Protein AF-A0A5B7BSZ4-F1 (afdb_monomer_lite)

Radius of gyration: 30.4 Å; chains: 1; bounding box: 114×58×78 Å

Structure (mmCIF, N/CA/C/O backbone):
data_AF-A0A5B7BSZ4-F1
#
_entry.id   AF-A0A5B7BSZ4-F1
#
loop_
_atom_site.group_PDB
_atom_site.id
_atom_site.type_symbol
_atom_site.label_atom_id
_atom_site.label_alt_id
_atom_site.label_comp_id
_atom_site.label_asym_id
_atom_site.label_entity_id
_atom_site.label_seq_id
_atom_site.pdbx_PDB_ins_code
_atom_site.Cartn_x
_atom_site.Cartn_y
_atom_site.Cartn_z
_atom_site.occupancy
_atom_site.B_iso_or_equiv
_atom_site.auth_seq_id
_atom_site.auth_comp_id
_atom_site.auth_asym_id
_atom_site.auth_atom_id
_atom_site.pdbx_PDB_model_num
ATOM 1 N N . LYS A 1 1 ? -63.912 4.122 -42.425 1.00 41.31 1 LYS A N 1
ATOM 2 C CA . LYS A 1 1 ? -63.933 2.648 -42.585 1.00 41.31 1 LYS A CA 1
ATOM 3 C C . LYS A 1 1 ? -62.502 2.170 -42.390 1.00 41.31 1 LYS A C 1
ATOM 5 O O . LYS A 1 1 ? -61.673 2.662 -43.139 1.00 41.31 1 LYS A O 1
ATOM 10 N N . THR A 1 2 ? -62.274 1.251 -41.438 1.00 46.56 2 THR A N 1
ATOM 11 C CA . THR A 1 2 ? -61.098 0.343 -41.402 1.00 46.56 2 THR A CA 1
ATOM 12 C C . THR A 1 2 ? -59.785 1.022 -40.941 1.00 46.56 2 THR A C 1
ATOM 14 O O . THR A 1 2 ? -59.430 2.054 -41.479 1.00 46.56 2 THR A O 1
ATOM 17 N N . GLN A 1 3 ? -58.985 0.562 -39.974 1.00 46.09 3 GLN A N 1
ATOM 18 C CA . GLN A 1 3 ? -59.015 -0.571 -39.046 1.00 46.09 3 GLN A CA 1
ATOM 19 C C . GLN A 1 3 ? -57.902 -0.371 -38.001 1.00 46.09 3 GLN A C 1
ATOM 21 O O . GLN A 1 3 ? -56.886 0.258 -38.285 1.00 46.09 3 GLN A O 1
ATOM 26 N N . MET A 1 4 ? -58.129 -0.904 -36.797 1.00 46.81 4 MET A N 1
ATOM 27 C CA . MET A 1 4 ? -57.150 -1.019 -35.717 1.00 46.81 4 MET A CA 1
ATOM 28 C C . MET A 1 4 ? -55.872 -1.736 -36.168 1.00 46.81 4 MET A C 1
ATOM 30 O O . MET A 1 4 ? -55.948 -2.783 -36.805 1.00 46.81 4 MET A O 1
ATOM 34 N N . GLY A 1 5 ? -54.724 -1.220 -35.732 1.00 49.78 5 GLY A N 1
ATOM 35 C CA . GLY A 1 5 ? -53.452 -1.936 -35.690 1.00 49.78 5 GLY A CA 1
ATOM 36 C C . GLY A 1 5 ? -52.927 -1.948 -34.258 1.00 49.78 5 GLY A C 1
ATOM 37 O O . GLY A 1 5 ? -52.223 -1.031 -33.848 1.00 49.78 5 GLY A O 1
ATOM 38 N N . VAL A 1 6 ? -53.324 -2.965 -33.493 1.00 50.53 6 VAL A N 1
ATOM 39 C CA . VAL A 1 6 ? -52.694 -3.352 -32.226 1.00 50.53 6 VAL A CA 1
ATOM 40 C C . VAL A 1 6 ? -51.379 -4.035 -32.588 1.00 50.53 6 VAL A C 1
ATOM 42 O O . VAL A 1 6 ? -51.399 -5.024 -33.316 1.00 50.53 6 VAL A O 1
ATOM 45 N N . ILE A 1 7 ? -50.250 -3.511 -32.114 1.00 55.28 7 ILE A N 1
ATOM 46 C CA . ILE A 1 7 ? -48.954 -4.186 -32.231 1.00 55.28 7 ILE A CA 1
ATOM 47 C C . ILE A 1 7 ? -48.566 -4.660 -30.833 1.00 55.28 7 ILE A C 1
ATOM 49 O O . ILE A 1 7 ? -48.390 -3.869 -29.906 1.00 55.28 7 ILE A O 1
ATOM 53 N N . GLU A 1 8 ? -48.533 -5.983 -30.705 1.00 45.06 8 GLU A N 1
ATOM 54 C CA . GLU A 1 8 ? -48.202 -6.758 -29.518 1.00 45.06 8 GLU A CA 1
ATOM 55 C C . GLU A 1 8 ? -46.749 -6.549 -29.069 1.00 45.06 8 GLU A C 1
ATOM 57 O O . GLU A 1 8 ? -45.815 -6.568 -29.869 1.00 45.06 8 GLU A O 1
ATOM 62 N N . ASN A 1 9 ? -46.557 -6.444 -27.752 1.00 48.56 9 ASN A N 1
ATOM 63 C CA . ASN A 1 9 ? -45.258 -6.604 -27.102 1.00 48.56 9 ASN A CA 1
ATOM 64 C C . ASN A 1 9 ? -44.921 -8.099 -26.966 1.00 48.56 9 ASN A C 1
ATOM 66 O O . ASN A 1 9 ? -45.729 -8.838 -26.390 1.00 48.56 9 ASN A O 1
ATOM 70 N N . PRO A 1 10 ? -43.719 -8.562 -27.356 1.00 56.16 10 PRO A N 1
ATOM 71 C CA . PRO A 1 10 ? -43.292 -9.906 -27.023 1.00 56.16 10 PRO A CA 1
ATOM 72 C C . PRO A 1 10 ? -42.718 -9.991 -25.602 1.00 56.16 10 PRO A C 1
ATOM 74 O O . PRO A 1 10 ? -41.948 -9.160 -25.121 1.00 56.16 10 PRO A O 1
ATOM 77 N N . LYS A 1 11 ? -43.170 -11.055 -24.941 1.00 52.69 11 LYS A N 1
ATOM 78 C CA . LYS A 1 11 ? -42.924 -11.500 -23.571 1.00 52.69 11 LYS A CA 1
ATOM 79 C C . LYS A 1 11 ? -41.444 -11.628 -23.190 1.00 52.69 11 LYS A C 1
ATOM 81 O O . LYS A 1 11 ? -40.631 -12.190 -23.915 1.00 52.69 11 LYS A O 1
ATOM 86 N N . ARG A 1 12 ? -41.192 -11.239 -21.934 1.00 48.59 12 ARG A N 1
ATOM 87 C CA . ARG A 1 12 ? -40.121 -11.702 -21.035 1.00 48.59 12 ARG A CA 1
ATOM 88 C C . ARG A 1 12 ? -39.803 -13.192 -21.228 1.00 48.59 12 ARG A C 1
ATOM 90 O O . ARG A 1 12 ? -40.657 -14.036 -20.967 1.00 48.59 12 ARG A O 1
ATOM 97 N N . GLY A 1 13 ? -38.553 -13.493 -21.573 1.00 41.94 13 GLY A N 1
ATOM 98 C CA . GLY A 1 13 ? -37.933 -14.798 -21.362 1.00 41.94 13 GLY A CA 1
ATOM 99 C C . GLY A 1 13 ? -37.025 -14.738 -20.136 1.00 41.94 13 GLY A C 1
ATOM 100 O O . GLY A 1 13 ? -35.933 -14.184 -20.197 1.00 41.94 13 GLY A O 1
ATOM 101 N N . THR A 1 14 ? -37.485 -15.271 -19.007 1.00 50.44 14 THR A N 1
ATOM 102 C CA . THR A 1 14 ? -36.659 -15.511 -17.818 1.00 50.44 14 THR A CA 1
ATOM 103 C C . THR A 1 14 ? -35.911 -16.826 -18.010 1.00 50.44 14 THR A C 1
ATOM 105 O O . THR A 1 14 ? -36.505 -17.894 -17.881 1.00 50.44 14 THR A O 1
ATOM 108 N N . SER A 1 15 ? -34.621 -16.758 -18.340 1.00 46.72 15 SER A N 1
ATOM 109 C CA . SER A 1 15 ? -33.759 -17.942 -18.393 1.00 46.72 15 SER A CA 1
ATOM 110 C C . SER A 1 15 ? -33.178 -18.204 -17.003 1.00 46.72 15 SER A C 1
ATOM 112 O O . SER A 1 15 ? -32.198 -17.589 -16.588 1.00 46.72 15 SER A O 1
ATOM 114 N N . THR A 1 16 ? -33.830 -19.084 -16.244 1.00 48.16 16 THR A N 1
ATOM 115 C CA . THR A 1 16 ? -33.297 -19.656 -15.004 1.00 48.16 16 THR A CA 1
ATOM 116 C C . THR A 1 16 ? -32.324 -20.776 -15.361 1.00 48.16 16 THR A C 1
ATOM 118 O O . THR A 1 16 ? -32.726 -21.918 -15.578 1.00 48.16 16 THR A O 1
ATOM 121 N N . MET A 1 17 ? -31.037 -20.449 -15.433 1.00 45.19 17 MET A N 1
ATOM 122 C CA . MET A 1 17 ? -29.956 -21.428 -15.549 1.00 45.19 17 MET A CA 1
ATOM 123 C C . MET A 1 17 ? -29.587 -21.950 -14.158 1.00 45.19 17 MET A C 1
ATOM 125 O O . MET A 1 17 ? -28.795 -21.356 -13.430 1.00 45.19 17 MET A O 1
ATOM 129 N N . THR A 1 18 ? -30.180 -23.078 -13.776 1.00 53.53 18 THR A N 1
ATOM 130 C CA . THR A 1 18 ? -29.758 -23.877 -12.623 1.00 53.53 18 THR A CA 1
ATOM 131 C C . THR A 1 18 ? -28.583 -24.768 -13.018 1.00 53.53 18 THR A C 1
ATOM 133 O O . THR A 1 18 ? -28.784 -25.809 -13.643 1.00 53.53 18 THR A O 1
ATOM 136 N N . HIS A 1 19 ? -27.363 -24.420 -12.606 1.00 56.94 19 HIS A N 1
ATOM 137 C CA . HIS A 1 19 ? -26.230 -25.349 -12.640 1.00 56.94 19 HIS A CA 1
ATOM 138 C C . HIS A 1 19 ? -25.675 -25.590 -11.235 1.00 56.94 19 HIS A C 1
ATOM 140 O O . HIS A 1 19 ? -24.814 -24.881 -10.732 1.00 56.94 19 HIS A O 1
ATOM 146 N N . LYS A 1 20 ? -26.246 -26.631 -10.617 1.00 47.84 20 LYS A N 1
ATOM 147 C CA . LYS A 1 20 ? -25.580 -27.704 -9.861 1.00 47.84 20 LYS A CA 1
ATOM 148 C C . LYS A 1 20 ? -24.221 -27.330 -9.237 1.00 47.84 20 LYS A C 1
ATOM 150 O O . LYS A 1 20 ? -23.166 -27.566 -9.821 1.00 47.84 20 LYS A O 1
ATOM 155 N N . GLY A 1 21 ? -24.266 -26.843 -7.998 1.00 44.97 21 GLY A N 1
ATOM 156 C CA . GLY A 1 21 ? -23.106 -26.819 -7.111 1.00 44.97 21 GLY A CA 1
ATOM 157 C C . GLY A 1 21 ? -22.668 -28.245 -6.774 1.00 44.97 21 GLY A C 1
ATOM 158 O O . GLY A 1 21 ? -23.475 -29.066 -6.336 1.00 44.97 21 GLY A O 1
ATOM 159 N N . LYS A 1 22 ? -21.390 -28.558 -6.996 1.00 57.19 22 LYS A N 1
ATOM 160 C CA . LYS A 1 22 ? -20.764 -29.766 -6.457 1.00 57.19 22 LYS A CA 1
ATOM 161 C C . LYS A 1 22 ? -20.179 -29.406 -5.096 1.00 57.19 22 LYS A C 1
ATOM 163 O O . LYS A 1 22 ? -19.150 -28.746 -5.016 1.00 57.19 22 LYS A O 1
ATOM 168 N N . ALA A 1 23 ? -20.874 -29.799 -4.034 1.00 48.19 23 ALA A N 1
ATOM 169 C CA . ALA A 1 23 ? -20.349 -29.742 -2.680 1.00 48.19 23 ALA A CA 1
ATOM 170 C C . ALA A 1 23 ? -19.212 -30.768 -2.553 1.00 48.19 23 ALA A C 1
ATOM 172 O O . ALA A 1 23 ? -19.438 -31.972 -2.670 1.00 48.19 23 ALA A O 1
ATOM 173 N N . SER A 1 24 ? -17.988 -30.283 -2.353 1.00 45.25 24 SER A N 1
ATOM 174 C CA . SER A 1 24 ? -16.840 -31.112 -1.994 1.00 45.25 24 SER A CA 1
ATOM 175 C C . SER A 1 24 ? -16.890 -31.364 -0.490 1.00 45.25 24 SER A C 1
ATOM 177 O O . SER A 1 24 ? -16.526 -30.500 0.305 1.00 45.25 24 SER A O 1
ATOM 179 N N . LEU A 1 25 ? -17.395 -32.532 -0.094 1.00 46.78 25 LEU A N 1
ATOM 180 C CA . LEU A 1 25 ? -17.368 -32.993 1.289 1.00 46.78 25 LEU A CA 1
ATOM 181 C C . LEU A 1 25 ? -15.991 -33.598 1.570 1.00 46.78 25 LEU A C 1
ATOM 183 O O . LEU A 1 25 ? -15.743 -34.766 1.279 1.00 46.78 25 LEU A O 1
ATOM 187 N N . PHE A 1 26 ? -15.089 -32.804 2.139 1.00 41.81 26 PHE A N 1
ATOM 188 C CA . PHE A 1 26 ? -13.900 -33.347 2.788 1.00 41.81 26 PHE A CA 1
ATOM 189 C C . PHE A 1 26 ? -14.294 -33.856 4.179 1.00 41.81 26 PHE A C 1
ATOM 191 O O . PHE A 1 26 ? -14.273 -33.124 5.166 1.00 41.81 26 PHE A O 1
ATOM 198 N N . SER A 1 27 ? -14.696 -35.126 4.245 1.00 39.50 27 SER A N 1
ATOM 199 C CA . SER A 1 27 ? -14.771 -35.879 5.496 1.00 39.50 27 SER A CA 1
ATOM 200 C C . SER A 1 27 ? -13.364 -36.316 5.893 1.00 39.50 27 SER A C 1
ATOM 202 O O . SER A 1 27 ? -12.816 -37.252 5.318 1.00 39.50 27 SER A O 1
ATOM 204 N N . PHE A 1 28 ? -12.787 -35.655 6.894 1.00 39.84 28 PHE A N 1
ATOM 205 C CA . PHE A 1 28 ? -11.617 -36.175 7.593 1.00 39.84 28 PHE A CA 1
ATOM 206 C C . PHE A 1 28 ? -12.074 -37.154 8.678 1.00 39.84 28 PHE A C 1
ATOM 208 O O . PHE A 1 28 ? -12.865 -36.816 9.561 1.00 39.84 28 PHE A O 1
ATOM 215 N N . SER A 1 29 ? -11.595 -38.390 8.574 1.00 38.84 29 SER A N 1
ATOM 216 C CA . SER A 1 29 ? -11.834 -39.471 9.524 1.00 38.84 29 SER A CA 1
ATOM 217 C C . SER A 1 29 ? -11.323 -39.108 10.922 1.00 38.84 29 SER A C 1
ATOM 219 O O . SER A 1 29 ? -10.156 -38.764 11.098 1.00 38.84 29 SER A O 1
ATOM 221 N N . LYS A 1 30 ? -12.191 -39.239 11.932 1.00 37.44 30 LYS A N 1
ATOM 222 C CA . LYS A 1 30 ? -11.807 -39.259 13.349 1.00 37.44 30 LYS A CA 1
ATOM 223 C C . LYS A 1 30 ? -11.071 -40.566 13.647 1.00 37.44 30 LYS A C 1
ATOM 225 O O . LYS A 1 30 ? -11.694 -41.623 13.665 1.00 37.44 30 LYS A O 1
ATOM 230 N N . THR A 1 31 ? -9.780 -40.497 13.945 1.00 42.00 31 THR A N 1
ATOM 231 C CA . THR A 1 31 ? -9.084 -41.567 14.668 1.00 42.00 31 THR A CA 1
ATOM 232 C C . THR A 1 31 ? -9.297 -41.360 16.163 1.00 42.00 31 THR A C 1
ATOM 234 O O . THR A 1 31 ? -8.806 -40.398 16.750 1.00 42.00 31 THR A O 1
ATOM 237 N N . THR A 1 32 ? -10.061 -42.257 16.777 1.00 48.31 32 THR A N 1
ATOM 238 C CA . THR A 1 32 ? -10.160 -42.403 18.228 1.00 48.31 32 THR A CA 1
ATOM 239 C C . THR A 1 32 ? -8.864 -43.018 18.749 1.00 48.31 32 THR A C 1
ATOM 241 O O . THR A 1 32 ? -8.600 -44.193 18.505 1.00 48.31 32 THR A O 1
ATOM 244 N N . SER A 1 33 ? -8.067 -42.241 19.474 1.00 37.47 33 SER A N 1
ATOM 245 C CA . SER A 1 33 ? -7.062 -42.775 20.389 1.00 37.47 33 SER A CA 1
ATOM 246 C C . SER A 1 33 ? -7.254 -42.089 21.733 1.00 37.47 33 SER A C 1
ATOM 248 O O . SER A 1 33 ? -7.053 -40.883 21.876 1.00 37.47 33 SER A O 1
ATOM 250 N N . SER A 1 34 ? -7.754 -42.865 22.687 1.00 43.56 34 SER A N 1
ATOM 251 C CA . SER A 1 34 ? -7.954 -42.461 24.069 1.00 43.56 34 SER A CA 1
ATOM 252 C C . SER A 1 34 ? -6.637 -42.618 24.816 1.00 43.56 34 SER A C 1
ATOM 254 O O . SER A 1 34 ? -6.248 -43.735 25.143 1.00 43.56 34 SER A O 1
ATOM 256 N N . HIS A 1 35 ? -5.990 -41.505 25.146 1.00 39.59 35 HIS A N 1
ATOM 257 C CA . HIS A 1 35 ? -4.998 -41.465 26.214 1.00 39.59 35 HIS A CA 1
ATOM 258 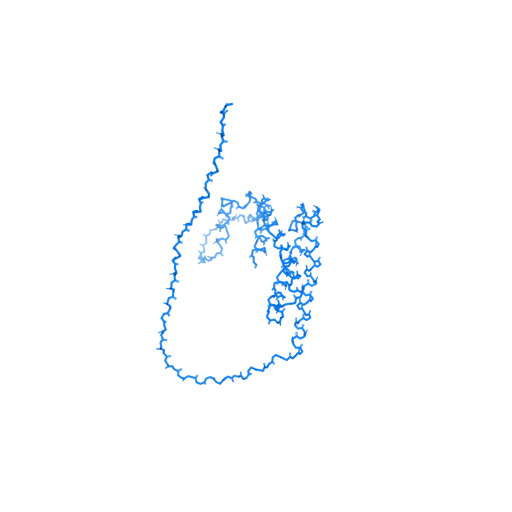C C . HIS A 1 35 ? -5.340 -40.299 27.139 1.00 39.59 35 HIS A C 1
ATOM 260 O O . HIS A 1 35 ? -5.224 -39.131 26.775 1.00 39.59 35 HIS A O 1
ATOM 266 N N . SER A 1 36 ? -5.833 -40.646 28.329 1.00 46.97 36 SER A N 1
ATOM 267 C CA . SER A 1 36 ? -6.036 -39.718 29.435 1.00 46.97 36 SER A CA 1
ATOM 268 C C . SER A 1 36 ? -4.688 -39.182 29.897 1.00 46.97 36 SER A C 1
ATOM 270 O O . SER A 1 36 ? -3.938 -39.882 30.573 1.00 46.97 36 SER A O 1
ATOM 272 N N . SER A 1 37 ? -4.429 -37.919 29.580 1.00 39.66 37 SER A N 1
ATOM 273 C CA . SER A 1 37 ? -3.423 -37.102 30.249 1.00 39.66 37 SER A CA 1
ATOM 274 C C . SER A 1 37 ? -4.161 -35.911 30.839 1.00 39.66 37 SER A C 1
ATOM 276 O O . SER A 1 37 ? -4.579 -35.005 30.121 1.00 39.66 37 SER A O 1
ATOM 278 N N . SER A 1 38 ? -4.384 -35.940 32.149 1.00 49.62 38 SER A N 1
ATOM 279 C CA . SER A 1 38 ? -4.890 -34.809 32.919 1.00 49.62 38 SER A CA 1
ATOM 280 C C . SER A 1 38 ? -3.879 -33.663 32.849 1.00 49.62 38 SER A C 1
ATOM 282 O O . SER A 1 38 ? -2.929 -33.618 33.629 1.00 49.62 38 SER A O 1
ATOM 284 N N . ILE A 1 39 ? -4.058 -32.757 31.888 1.00 49.41 39 ILE A N 1
ATOM 285 C CA . ILE A 1 39 ? -3.330 -31.491 31.830 1.00 49.41 39 ILE A CA 1
ATOM 286 C C . ILE A 1 39 ? -4.142 -30.487 32.639 1.00 49.41 39 ILE A C 1
ATOM 288 O O . ILE A 1 39 ? -5.238 -30.087 32.246 1.00 49.41 39 ILE A O 1
ATOM 292 N N . SER A 1 40 ? -3.607 -30.114 33.797 1.00 41.72 40 SER A N 1
ATOM 293 C CA . SER A 1 40 ? -4.104 -29.006 34.603 1.00 41.72 40 SER A CA 1
ATOM 294 C C . SER A 1 40 ? -4.170 -27.746 33.744 1.00 41.72 40 SER A C 1
ATOM 296 O O . SER A 1 40 ? -3.150 -27.273 33.250 1.00 41.72 40 SER A O 1
ATOM 298 N N . ILE A 1 41 ? -5.377 -27.215 33.562 1.00 49.28 41 ILE A N 1
ATOM 299 C CA . ILE A 1 41 ? -5.626 -25.911 32.947 1.00 49.28 41 ILE A CA 1
ATOM 300 C C . ILE A 1 41 ? -4.976 -24.860 33.861 1.00 49.28 41 ILE A C 1
ATOM 302 O O . ILE A 1 41 ? -5.423 -24.720 35.003 1.00 49.28 41 ILE A O 1
ATOM 306 N N . PRO A 1 42 ? -3.952 -24.101 33.428 1.00 47.66 42 PRO A N 1
ATOM 307 C CA . PRO A 1 42 ? -3.627 -22.873 34.125 1.00 47.66 42 PRO A CA 1
ATOM 308 C C . PRO A 1 42 ? -4.805 -21.930 33.890 1.00 47.66 42 PRO A C 1
ATOM 310 O O . PRO A 1 42 ? -5.165 -21.649 32.746 1.00 47.66 42 PRO A O 1
ATOM 313 N N . HIS A 1 43 ? -5.443 -21.499 34.976 1.00 48.84 43 HIS A N 1
ATOM 314 C CA . HIS A 1 43 ? -6.479 -20.477 34.958 1.00 48.84 43 HIS A CA 1
ATOM 315 C C . HIS A 1 43 ? -6.065 -19.325 34.033 1.00 48.84 43 HIS A C 1
ATOM 317 O O . HIS A 1 43 ? -5.071 -18.642 34.282 1.00 48.84 43 HIS A O 1
ATOM 323 N N . LEU A 1 44 ? -6.837 -19.126 32.963 1.00 54.72 44 LEU A N 1
ATOM 324 C CA . LEU A 1 44 ? -6.784 -17.938 32.124 1.00 54.72 44 LEU A CA 1
ATOM 325 C C . LEU A 1 44 ? -7.158 -16.749 33.011 1.00 54.72 44 LEU A C 1
ATOM 327 O O . LEU A 1 44 ? -8.335 -16.495 33.266 1.00 54.72 44 LEU A O 1
ATOM 331 N N . LEU A 1 45 ? -6.150 -16.063 33.544 1.00 58.28 45 LEU A N 1
ATOM 332 C CA . LEU A 1 45 ? -6.343 -14.755 34.151 1.00 58.28 45 LEU A CA 1
ATOM 333 C C . LEU A 1 45 ? -6.934 -13.833 33.070 1.00 58.28 45 LEU A C 1
ATOM 335 O O . LEU A 1 45 ? -6.402 -13.806 31.955 1.00 58.28 45 LEU A O 1
ATOM 339 N N . PRO A 1 46 ? -8.028 -13.105 33.351 1.00 62.88 46 PRO A N 1
ATOM 340 C CA . PRO A 1 46 ? -8.540 -12.119 32.411 1.00 62.88 46 PRO A CA 1
ATOM 341 C C . PRO A 1 46 ? -7.441 -11.084 32.116 1.00 62.88 46 PRO A C 1
ATOM 343 O O . PRO A 1 46 ? -6.681 -10.737 33.028 1.00 62.88 46 PRO A O 1
ATOM 346 N N . PRO A 1 47 ? -7.325 -10.599 30.865 1.00 60.88 47 PRO A N 1
ATOM 347 C CA . PRO A 1 47 ? -6.357 -9.566 30.526 1.00 60.88 47 PRO A CA 1
ATOM 348 C C . PRO A 1 47 ? -6.560 -8.372 31.459 1.00 60.88 47 PRO A C 1
ATOM 350 O O . PRO A 1 47 ? -7.678 -7.890 31.651 1.00 60.88 47 PRO A O 1
ATOM 353 N N . SER A 1 48 ? -5.479 -7.930 32.092 1.00 63.50 48 SER A N 1
ATOM 354 C CA . SER A 1 48 ? -5.521 -6.818 33.030 1.00 63.50 48 SER A CA 1
ATOM 355 C C . SER A 1 48 ? -5.984 -5.543 32.299 1.00 63.50 48 SER A C 1
ATOM 357 O O . SER A 1 48 ? -5.479 -5.251 31.210 1.00 63.50 48 SER A O 1
ATOM 359 N N . PRO A 1 49 ? -6.909 -4.750 32.880 1.00 67.19 49 PRO A N 1
ATOM 360 C CA . PRO A 1 49 ? -7.492 -3.574 32.221 1.00 67.19 49 PRO A CA 1
ATOM 361 C C . PRO A 1 49 ? -6.451 -2.581 31.684 1.00 67.19 49 PRO A C 1
ATOM 363 O O . PRO A 1 49 ? -6.641 -1.985 30.629 1.00 67.19 49 PRO A O 1
ATOM 366 N N . LEU A 1 50 ? -5.307 -2.464 32.368 1.00 69.19 50 LEU A N 1
ATOM 367 C CA . LEU A 1 50 ? -4.204 -1.585 31.971 1.00 69.19 50 LEU A CA 1
ATOM 368 C C . LEU A 1 50 ? -3.575 -1.973 30.624 1.00 69.19 50 LEU A C 1
ATOM 370 O O . LEU A 1 50 ? -3.229 -1.096 29.836 1.00 69.19 50 LEU A O 1
ATOM 374 N N . HIS A 1 51 ? -3.451 -3.272 30.330 1.00 70.62 51 HIS A N 1
ATOM 375 C CA . HIS A 1 51 ? -2.894 -3.735 29.056 1.00 70.62 51 HIS A CA 1
ATOM 376 C C . HIS A 1 51 ? -3.873 -3.523 27.900 1.00 70.62 51 HIS A C 1
ATOM 378 O O . HIS A 1 51 ? -3.432 -3.272 26.779 1.00 70.62 51 HIS A O 1
ATOM 384 N N . HIS A 1 52 ? -5.182 -3.585 28.168 1.00 77.88 52 HIS A N 1
ATOM 385 C CA . HIS A 1 52 ? -6.204 -3.279 27.171 1.00 77.88 52 HIS A CA 1
ATOM 386 C C . HIS A 1 52 ? -6.135 -1.806 26.764 1.00 77.88 52 HIS A C 1
ATOM 388 O O . HIS A 1 52 ? -5.991 -1.514 25.584 1.00 77.88 52 HIS A O 1
ATOM 394 N N . THR A 1 53 ? -6.148 -0.887 27.734 1.00 83.19 53 THR A N 1
ATOM 395 C CA . THR A 1 53 ? -6.104 0.558 27.461 1.00 83.19 53 THR A CA 1
ATOM 396 C C . THR A 1 53 ? -4.803 0.982 26.777 1.00 83.19 53 THR A C 1
ATOM 398 O O . THR A 1 53 ? -4.836 1.781 25.845 1.00 83.19 53 THR A O 1
ATOM 401 N N . PHE A 1 54 ? -3.655 0.430 27.189 1.00 88.12 54 PHE A N 1
ATOM 402 C CA . PHE A 1 54 ? -2.382 0.718 26.520 1.00 88.12 54 PHE A CA 1
ATOM 403 C C . PHE A 1 54 ? -2.362 0.204 25.074 1.00 88.12 54 PHE A C 1
ATOM 405 O O . PHE A 1 54 ? -1.972 0.936 24.167 1.00 88.12 54 PHE A O 1
ATOM 412 N N . SER A 1 55 ? -2.813 -1.035 24.848 1.00 91.31 55 SER A N 1
ATOM 413 C CA . SER A 1 55 ? -2.873 -1.614 23.498 1.00 91.31 55 SER A CA 1
ATOM 414 C C . SER A 1 55 ? -3.843 -0.848 22.603 1.00 91.31 55 SER A C 1
ATOM 416 O O . SER A 1 55 ? -3.536 -0.606 21.443 1.00 91.31 55 SER A O 1
ATOM 418 N N . GLU A 1 56 ? -4.988 -0.434 23.142 1.00 91.12 56 GLU A N 1
ATOM 419 C CA . GLU A 1 56 ? -5.981 0.371 22.432 1.00 91.12 56 GLU A CA 1
ATOM 420 C C . GLU A 1 56 ? -5.405 1.720 21.992 1.00 91.12 56 GLU A C 1
ATOM 422 O O . GLU A 1 56 ? -5.493 2.050 20.812 1.00 91.12 56 GLU A O 1
ATOM 427 N N . SER A 1 57 ? -4.731 2.436 22.899 1.00 93.50 57 SER A N 1
ATOM 428 C CA . SER A 1 57 ? -4.045 3.697 22.587 1.00 93.50 57 SER A CA 1
ATOM 429 C C . SER A 1 57 ? -2.984 3.519 21.495 1.00 93.50 57 SER A C 1
ATOM 431 O O . SER A 1 57 ? -2.965 4.257 20.514 1.00 93.50 57 SER A O 1
ATOM 433 N N . MET A 1 58 ? -2.159 2.472 21.592 1.00 95.56 58 MET A N 1
ATOM 434 C CA . MET A 1 58 ? -1.150 2.171 20.571 1.00 95.56 58 MET A CA 1
ATOM 435 C C . MET A 1 58 ? -1.777 1.849 19.203 1.00 95.56 58 MET A C 1
ATOM 437 O O . MET A 1 58 ? -1.232 2.211 18.161 1.00 95.56 58 MET A O 1
ATOM 441 N N . MET A 1 59 ? -2.910 1.139 19.170 1.00 96.38 59 MET A N 1
ATOM 442 C CA . MET A 1 59 ? -3.596 0.833 17.910 1.00 96.38 59 MET A CA 1
ATOM 443 C C . MET A 1 59 ? -4.288 2.062 17.317 1.00 96.38 59 MET A C 1
ATOM 445 O O . MET A 1 59 ? -4.344 2.183 16.096 1.00 96.38 59 MET A O 1
ATOM 449 N N . GLU A 1 60 ? -4.779 2.975 18.149 1.00 94.88 60 GLU A N 1
ATOM 450 C CA . GLU A 1 60 ? -5.315 4.263 17.711 1.00 94.88 60 GLU A CA 1
ATOM 451 C C . GLU A 1 60 ? -4.224 5.154 17.111 1.00 94.88 60 GLU A C 1
ATOM 453 O O . GLU A 1 60 ? -4.383 5.625 15.986 1.00 94.88 60 GLU A O 1
ATOM 458 N N . GLU A 1 61 ? -3.070 5.261 17.772 1.00 96.44 61 GLU A N 1
ATOM 459 C CA . GLU A 1 61 ? -1.902 5.973 17.242 1.00 96.44 61 GLU A CA 1
ATOM 460 C C . GLU A 1 61 ? -1.475 5.414 15.871 1.00 96.44 61 GLU A C 1
ATOM 462 O O . GLU A 1 61 ? -1.148 6.163 14.948 1.00 96.44 61 GLU A O 1
ATOM 467 N N . ASN A 1 62 ? -1.518 4.089 15.689 1.00 97.75 62 ASN A N 1
ATOM 468 C CA . ASN A 1 62 ? -1.228 3.468 14.394 1.00 97.75 62 ASN A CA 1
ATOM 469 C C . ASN A 1 62 ? -2.203 3.911 13.293 1.00 97.75 62 ASN A C 1
ATOM 471 O O . ASN A 1 62 ? -1.780 4.060 12.146 1.00 97.75 62 ASN A O 1
ATOM 475 N N . ILE A 1 63 ? -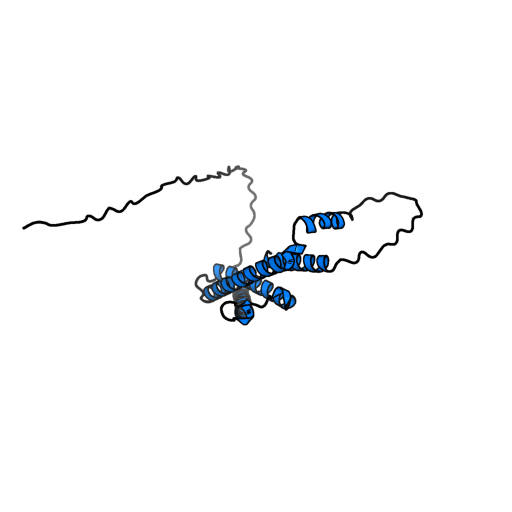3.483 4.124 13.615 1.00 97.88 63 ILE A N 1
ATOM 476 C CA . ILE A 1 63 ? -4.485 4.602 12.652 1.00 97.88 63 ILE A CA 1
ATOM 477 C C . ILE A 1 63 ? -4.206 6.059 12.285 1.00 97.88 63 ILE A C 1
ATOM 479 O O . ILE A 1 63 ? -4.181 6.376 11.101 1.00 97.88 63 ILE A O 1
ATOM 483 N N . GLU A 1 64 ? -3.916 6.922 13.257 1.00 97.44 64 GLU A N 1
ATOM 484 C CA . GLU A 1 64 ? -3.585 8.337 13.021 1.00 97.44 64 GLU A CA 1
ATOM 485 C C . GLU A 1 64 ? -2.300 8.495 12.186 1.00 97.44 64 GLU A C 1
ATOM 487 O O . GLU A 1 64 ? -2.236 9.234 11.196 1.00 97.44 64 GLU A O 1
ATOM 492 N N . ASN A 1 65 ? -1.266 7.726 12.529 1.00 97.69 65 ASN A N 1
ATOM 493 C CA . ASN A 1 65 ? -0.008 7.689 11.788 1.00 97.69 65 ASN A CA 1
ATOM 494 C C . ASN A 1 65 ? -0.163 7.121 10.371 1.00 97.69 65 ASN A C 1
ATOM 496 O O . ASN A 1 65 ? 0.643 7.443 9.490 1.00 97.69 65 ASN A O 1
ATOM 500 N N . ALA A 1 66 ? -1.142 6.241 10.154 1.00 97.75 66 ALA A N 1
ATOM 501 C CA . ALA A 1 66 ? -1.477 5.731 8.833 1.00 97.75 66 ALA A CA 1
ATOM 502 C C . ALA A 1 66 ? -2.302 6.745 8.036 1.00 97.75 66 ALA A C 1
ATOM 504 O O . ALA A 1 66 ? -1.995 6.956 6.867 1.00 97.75 66 ALA A O 1
ATOM 505 N N . ASP A 1 67 ? -3.272 7.413 8.660 1.00 97.19 67 ASP A N 1
ATOM 506 C CA . ASP A 1 67 ? -4.117 8.438 8.043 1.00 97.19 67 ASP A CA 1
ATOM 507 C C . ASP A 1 67 ? -3.270 9.539 7.402 1.00 97.19 67 ASP A C 1
ATOM 509 O O . ASP A 1 67 ? -3.324 9.762 6.192 1.00 97.19 67 ASP A O 1
ATOM 513 N N . THR A 1 68 ? -2.365 10.131 8.184 1.00 95.94 68 THR A N 1
ATOM 514 C CA . THR A 1 68 ? -1.451 11.187 7.717 1.00 95.94 68 THR A CA 1
ATOM 515 C C . THR A 1 68 ? -0.575 10.757 6.536 1.00 95.94 68 THR A C 1
ATOM 517 O O . THR A 1 68 ? -0.349 11.532 5.605 1.00 95.94 68 THR A O 1
ATOM 520 N N . MET A 1 69 ? -0.075 9.519 6.543 1.00 95.31 69 MET A N 1
ATOM 521 C CA . MET A 1 69 ? 0.786 9.009 5.475 1.00 95.31 69 MET A CA 1
ATOM 522 C C . MET A 1 69 ? -0.013 8.627 4.223 1.00 95.31 69 MET A C 1
ATOM 524 O O . MET A 1 69 ? 0.413 8.926 3.109 1.00 95.31 69 MET A O 1
ATOM 528 N N . ILE A 1 70 ? -1.155 7.961 4.389 1.00 95.56 70 ILE A N 1
ATOM 529 C CA . ILE A 1 70 ? -1.958 7.413 3.291 1.00 95.56 70 ILE A CA 1
ATOM 530 C C . ILE A 1 70 ? -2.689 8.528 2.547 1.00 95.56 70 ILE A C 1
ATOM 532 O O . ILE A 1 70 ? -2.642 8.561 1.319 1.00 95.56 70 ILE A O 1
ATOM 536 N N . THR A 1 71 ? -3.305 9.471 3.262 1.00 93.25 71 THR A N 1
ATOM 537 C CA . THR A 1 71 ? -4.010 10.607 2.643 1.00 93.25 71 THR A CA 1
ATOM 538 C C . THR A 1 71 ? -3.068 11.489 1.834 1.00 93.25 71 THR A C 1
ATOM 540 O O . THR A 1 71 ? -3.410 11.903 0.726 1.00 93.25 71 THR A O 1
ATOM 543 N N . LYS A 1 72 ? -1.835 11.693 2.319 1.00 91.75 72 LYS A N 1
ATOM 544 C CA . LYS A 1 72 ? -0.787 12.402 1.576 1.00 91.75 72 LYS A CA 1
ATOM 545 C C . LYS A 1 72 ? -0.513 11.777 0.210 1.00 91.75 72 LYS A C 1
ATOM 547 O O . LYS A 1 72 ? -0.203 12.517 -0.714 1.00 91.75 72 LYS A O 1
ATOM 552 N N . TRP A 1 73 ? -0.633 10.456 0.074 1.00 91.81 73 TRP A N 1
ATOM 553 C CA . TRP A 1 73 ? -0.365 9.714 -1.164 1.00 91.81 73 TRP A CA 1
ATOM 554 C C . TRP A 1 73 ? -1.630 9.293 -1.924 1.00 91.81 73 TRP A C 1
ATOM 556 O O . TRP A 1 73 ? -1.536 8.561 -2.919 1.00 91.81 73 TRP A O 1
ATOM 566 N N . ASP A 1 74 ? -2.804 9.786 -1.516 1.00 88.69 74 ASP A N 1
ATOM 567 C CA . ASP A 1 74 ? -4.049 9.514 -2.222 1.00 88.69 74 ASP A CA 1
ATOM 568 C C . ASP A 1 74 ? -4.001 10.108 -3.638 1.00 88.69 74 ASP A C 1
ATOM 570 O O . ASP A 1 74 ? -3.854 11.312 -3.870 1.00 88.69 74 ASP A O 1
ATOM 574 N N . THR A 1 75 ? -4.116 9.209 -4.609 1.00 79.75 75 THR A N 1
ATOM 575 C CA . THR A 1 75 ? -4.112 9.520 -6.040 1.00 79.75 75 THR A CA 1
ATOM 576 C C . THR A 1 75 ? -5.418 10.132 -6.538 1.00 79.75 75 THR A C 1
ATOM 578 O O . THR A 1 75 ? -5.438 10.685 -7.637 1.00 79.75 75 THR A O 1
ATOM 581 N N . ASN A 1 76 ? -6.509 9.995 -5.779 1.00 76.81 76 ASN A N 1
ATOM 582 C CA . ASN A 1 76 ? -7.803 10.575 -6.128 1.00 76.81 76 ASN A CA 1
ATOM 583 C C . ASN A 1 76 ? -7.914 12.020 -5.632 1.00 76.81 76 ASN A C 1
ATOM 585 O O . ASN A 1 76 ? -8.512 12.849 -6.314 1.00 76.81 76 ASN A O 1
ATOM 589 N N . ALA A 1 77 ? -7.306 12.329 -4.483 1.00 76.12 77 ALA A N 1
ATOM 590 C CA . ALA A 1 77 ? -7.309 13.666 -3.901 1.00 76.12 77 ALA A CA 1
ATOM 591 C C . ALA A 1 77 ? -6.352 14.649 -4.602 1.00 76.12 77 ALA A C 1
ATOM 593 O O . ALA A 1 77 ? -6.638 15.844 -4.658 1.00 76.12 77 ALA A O 1
ATOM 594 N N . SER A 1 78 ? -5.226 14.172 -5.149 1.00 73.81 78 SER A N 1
ATOM 595 C CA . SER A 1 78 ? -4.197 15.033 -5.747 1.00 73.81 78 SER A CA 1
ATOM 596 C C . SER A 1 78 ? -3.751 14.548 -7.125 1.00 73.81 78 SER A C 1
ATOM 598 O O . SER A 1 78 ? -3.279 13.421 -7.293 1.00 73.81 78 SER A O 1
ATOM 600 N N . SER A 1 79 ? -3.833 15.438 -8.121 1.00 74.75 79 SER A N 1
ATOM 601 C CA . SER A 1 79 ? -3.320 15.181 -9.471 1.00 74.75 79 SER A CA 1
ATOM 602 C C . SER A 1 79 ? -1.800 15.009 -9.497 1.00 74.75 79 SER A C 1
ATOM 604 O O . SER A 1 79 ? -1.309 14.254 -10.329 1.00 74.75 79 SER A O 1
ATOM 606 N N . TYR A 1 80 ? -1.063 15.635 -8.571 1.00 74.62 80 TYR A N 1
ATOM 607 C CA . TYR A 1 80 ? 0.390 15.478 -8.431 1.00 74.62 80 TYR A CA 1
ATOM 608 C C . TYR A 1 80 ? 0.763 14.021 -8.116 1.00 74.62 80 TYR A C 1
ATOM 610 O O . TYR A 1 80 ? 1.534 13.385 -8.832 1.00 74.62 80 TYR A O 1
ATOM 618 N N . ASN A 1 81 ? 0.097 13.435 -7.119 1.00 77.44 81 ASN A N 1
ATOM 619 C CA . ASN A 1 81 ? 0.340 12.056 -6.690 1.00 77.44 81 ASN A CA 1
ATOM 620 C C . ASN A 1 81 ? -0.019 11.016 -7.748 1.00 77.44 81 ASN A C 1
ATOM 622 O O . ASN A 1 81 ? 0.448 9.883 -7.672 1.00 77.44 81 ASN A O 1
ATOM 626 N N . LYS A 1 82 ? -0.876 11.369 -8.709 1.00 76.00 82 LYS A N 1
ATOM 627 C CA . LYS A 1 82 ? -1.268 10.478 -9.801 1.00 76.00 82 LYS A CA 1
ATOM 628 C C . LYS A 1 82 ? -0.103 10.172 -10.746 1.00 76.00 82 LYS A C 1
ATOM 630 O O . LYS A 1 82 ? -0.098 9.099 -11.345 1.00 76.00 82 LYS A O 1
ATOM 635 N N . PHE A 1 83 ? 0.845 11.100 -10.882 1.00 74.44 83 PHE A N 1
ATOM 636 C CA . PHE A 1 83 ? 1.979 10.975 -11.800 1.00 74.44 83 PHE A CA 1
ATOM 637 C C . PHE A 1 83 ? 3.303 10.666 -11.093 1.00 74.44 83 PHE A C 1
ATOM 639 O O . PHE A 1 83 ? 4.200 10.125 -11.733 1.00 74.44 83 PHE A O 1
ATOM 646 N N . ASN A 1 84 ? 3.420 10.941 -9.792 1.00 82.75 84 ASN A N 1
ATOM 647 C CA . ASN A 1 84 ? 4.617 10.600 -9.026 1.00 82.75 84 ASN A CA 1
ATOM 648 C C . ASN A 1 84 ? 4.625 9.131 -8.597 1.00 82.75 84 ASN A C 1
ATOM 650 O O . ASN A 1 84 ? 3.624 8.646 -8.067 1.00 82.75 84 ASN A O 1
ATOM 654 N N . SER A 1 85 ? 5.775 8.466 -8.752 1.00 88.75 85 SER A N 1
ATOM 655 C CA . SER A 1 85 ? 6.046 7.138 -8.188 1.00 88.75 85 SER A CA 1
ATOM 656 C C . SER A 1 85 ? 6.757 7.269 -6.841 1.00 88.75 85 SER A C 1
ATOM 658 O O . SER A 1 85 ? 7.890 7.749 -6.764 1.00 88.75 85 SER A O 1
ATOM 660 N N . LEU A 1 86 ? 6.112 6.782 -5.784 1.00 92.00 86 LEU A N 1
ATOM 661 C CA . LEU A 1 86 ? 6.611 6.808 -4.407 1.00 92.00 86 LEU A CA 1
ATOM 662 C C . LEU A 1 86 ? 7.920 6.014 -4.273 1.00 92.00 86 LEU A C 1
ATOM 664 O O . LEU A 1 86 ? 8.861 6.453 -3.609 1.00 92.00 86 LEU A O 1
ATOM 668 N N . PHE A 1 87 ? 8.002 4.856 -4.932 1.00 91.75 87 PHE A N 1
ATOM 669 C CA . PHE A 1 87 ? 9.174 3.980 -4.861 1.00 91.75 87 PHE A CA 1
ATOM 670 C C . PHE A 1 87 ? 10.370 4.516 -5.654 1.00 91.75 87 PHE A C 1
ATOM 672 O O . PHE A 1 87 ? 11.515 4.226 -5.306 1.00 91.75 87 PHE A O 1
ATOM 679 N N . GLN A 1 88 ? 10.136 5.326 -6.688 1.00 87.44 88 GLN A N 1
ATOM 680 C CA . GLN A 1 88 ? 11.221 5.943 -7.454 1.00 87.44 88 GLN A CA 1
ATOM 681 C C . GLN A 1 88 ? 11.710 7.247 -6.821 1.00 87.44 88 GLN A C 1
ATOM 683 O O . GLN A 1 88 ? 12.917 7.478 -6.779 1.00 87.44 88 GLN A O 1
ATOM 688 N N . GLU A 1 89 ? 10.799 8.077 -6.306 1.00 87.25 89 GLU A N 1
ATOM 689 C CA . GLU A 1 89 ? 11.130 9.385 -5.733 1.00 87.25 89 GLU A CA 1
ATOM 690 C C . GLU A 1 89 ? 11.809 9.250 -4.365 1.00 87.25 89 GLU A C 1
ATOM 692 O O . GLU A 1 89 ? 12.849 9.863 -4.119 1.00 87.25 89 GLU A O 1
ATOM 697 N N . ASN A 1 90 ? 11.257 8.420 -3.471 1.00 90.69 90 ASN A N 1
ATOM 698 C CA . ASN A 1 90 ? 11.764 8.307 -2.110 1.00 90.69 90 ASN A CA 1
ATOM 699 C C . ASN A 1 90 ? 11.543 6.916 -1.501 1.00 90.69 90 ASN A C 1
ATOM 701 O O . ASN A 1 90 ? 10.594 6.663 -0.760 1.00 90.69 90 ASN A O 1
ATOM 705 N N . ARG A 1 91 ? 12.506 6.013 -1.711 1.00 91.88 91 ARG A N 1
ATOM 706 C CA . ARG A 1 91 ? 12.452 4.642 -1.167 1.00 91.88 91 ARG A CA 1
ATOM 707 C C . ARG A 1 91 ? 12.369 4.559 0.354 1.00 91.88 91 ARG A C 1
ATOM 709 O O . ARG A 1 91 ? 11.841 3.582 0.879 1.00 91.88 91 ARG A O 1
ATOM 716 N N . LYS A 1 92 ? 12.911 5.539 1.086 1.00 94.44 92 LYS A N 1
ATOM 717 C CA . LYS A 1 92 ? 12.796 5.552 2.556 1.00 94.44 92 LYS A CA 1
ATOM 718 C C . LYS A 1 92 ? 11.346 5.785 2.962 1.00 94.44 92 LYS A C 1
ATOM 720 O O . LYS A 1 92 ? 10.822 5.08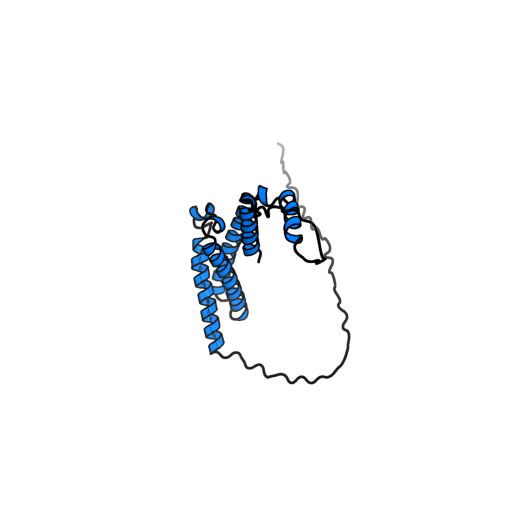2 3.818 1.00 94.44 92 LYS A O 1
ATOM 725 N N . GLU A 1 93 ? 10.698 6.728 2.297 1.00 94.75 93 GLU A N 1
ATOM 726 C CA . GLU A 1 93 ? 9.284 7.007 2.491 1.00 94.75 93 GLU A CA 1
ATOM 727 C C . GLU A 1 93 ? 8.393 5.865 2.004 1.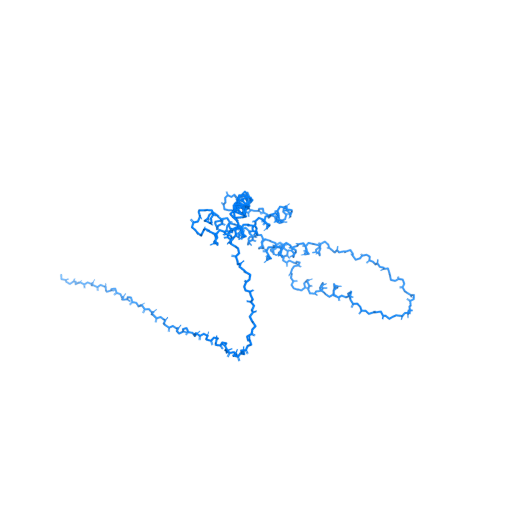00 94.75 93 GLU A C 1
ATOM 729 O O . GLU A 1 93 ? 7.437 5.530 2.693 1.00 94.75 93 GLU A O 1
ATOM 734 N N . ALA A 1 94 ? 8.744 5.194 0.904 1.00 95.88 94 ALA A N 1
ATOM 735 C CA . ALA A 1 94 ? 8.040 3.997 0.447 1.00 95.88 94 ALA A CA 1
ATOM 736 C C . ALA A 1 94 ? 8.054 2.880 1.507 1.00 95.88 94 ALA A C 1
ATOM 738 O O . ALA A 1 94 ? 7.023 2.276 1.801 1.00 95.88 94 ALA A O 1
ATOM 739 N N . LYS A 1 95 ? 9.204 2.650 2.157 1.00 95.81 95 LYS A N 1
ATOM 740 C CA . LYS A 1 95 ? 9.314 1.696 3.274 1.00 95.81 95 LYS A CA 1
ATOM 741 C C . LYS A 1 95 ? 8.450 2.099 4.465 1.00 95.81 95 LYS A C 1
ATOM 743 O O . LYS A 1 95 ? 7.778 1.246 5.043 1.00 95.81 95 LYS A O 1
ATOM 748 N N . GLU A 1 96 ? 8.446 3.382 4.821 1.00 96.75 96 GLU A N 1
ATOM 749 C CA . GLU A 1 96 ? 7.569 3.889 5.878 1.00 96.75 96 GLU A CA 1
ATOM 750 C C . GLU A 1 96 ? 6.093 3.733 5.505 1.00 96.75 96 GLU A C 1
ATOM 752 O O . GLU A 1 96 ? 5.312 3.293 6.340 1.00 96.75 96 GLU A O 1
ATOM 757 N N . PHE A 1 97 ? 5.714 3.998 4.254 1.00 97.31 97 PHE A N 1
ATOM 758 C CA . PHE A 1 97 ? 4.358 3.788 3.757 1.00 97.31 97 PHE A CA 1
ATOM 759 C C . PHE A 1 97 ? 3.922 2.328 3.934 1.00 97.31 97 PHE A C 1
ATOM 761 O O . PHE A 1 97 ? 2.911 2.070 4.583 1.00 97.31 97 PHE A O 1
ATOM 768 N N . ILE A 1 98 ? 4.721 1.364 3.457 1.00 97.69 98 ILE A N 1
ATOM 769 C CA . ILE A 1 98 ? 4.449 -0.075 3.635 1.00 97.69 98 ILE A CA 1
ATOM 770 C C . ILE A 1 98 ? 4.321 -0.437 5.118 1.00 97.69 98 ILE A C 1
ATOM 772 O O . ILE A 1 98 ? 3.421 -1.187 5.504 1.00 97.69 98 ILE A O 1
ATOM 776 N N . LYS A 1 99 ? 5.187 0.118 5.973 1.00 97.75 99 LYS A N 1
ATOM 777 C CA . LYS A 1 99 ? 5.104 -0.078 7.423 1.00 97.75 99 LYS A CA 1
ATOM 778 C C . LYS A 1 99 ? 3.771 0.432 7.981 1.00 97.75 99 LYS A C 1
ATOM 780 O O . LYS A 1 99 ? 3.104 -0.324 8.683 1.00 97.75 99 LYS A O 1
ATOM 785 N N . ARG A 1 100 ? 3.334 1.646 7.616 1.00 98.06 100 ARG A N 1
ATOM 786 C CA . ARG A 1 100 ? 2.033 2.189 8.053 1.00 98.06 100 ARG A CA 1
ATOM 787 C C . ARG A 1 100 ? 0.863 1.328 7.599 1.00 98.06 100 ARG A C 1
ATOM 789 O O . ARG A 1 100 ? -0.046 1.106 8.387 1.00 98.06 100 ARG A O 1
ATOM 796 N N . VAL A 1 101 ? 0.899 0.778 6.385 1.00 98.06 101 VAL A N 1
ATOM 797 C CA . VAL A 1 101 ? -0.143 -0.150 5.911 1.00 98.06 101 VAL A CA 1
ATOM 798 C C . VAL A 1 101 ? -0.181 -1.428 6.759 1.00 98.06 101 VAL A C 1
ATOM 800 O O . VAL A 1 101 ? -1.257 -1.901 7.131 1.00 98.06 101 VAL A O 1
ATOM 803 N N . LYS A 1 102 ? 0.983 -1.978 7.129 1.00 98.00 102 LYS A N 1
ATOM 804 C CA . LYS A 1 102 ? 1.069 -3.162 8.002 1.00 98.00 102 LYS A CA 1
ATOM 805 C C . LYS A 1 102 ? 0.555 -2.874 9.411 1.00 98.00 102 LYS A C 1
ATOM 807 O O . LYS A 1 102 ? -0.170 -3.702 9.965 1.00 98.00 102 LYS A O 1
ATOM 812 N N . ASP A 1 103 ? 0.900 -1.721 9.970 1.00 98.19 103 ASP A N 1
ATOM 813 C CA . ASP A 1 103 ? 0.439 -1.294 11.292 1.00 98.19 103 ASP A CA 1
ATOM 814 C C . ASP A 1 103 ? -1.069 -0.998 11.294 1.00 98.19 103 ASP A C 1
ATOM 816 O O . ASP A 1 103 ? -1.777 -1.458 12.191 1.00 98.19 103 ASP A O 1
ATOM 820 N N . LEU A 1 104 ? -1.596 -0.385 10.229 1.00 98.38 104 LEU A N 1
ATOM 821 C CA . LEU A 1 104 ? -3.033 -0.205 10.013 1.00 98.38 104 LEU A CA 1
ATOM 822 C C . LEU A 1 104 ? -3.771 -1.548 9.981 1.00 98.38 104 LEU A C 1
ATOM 824 O O . LEU A 1 104 ? -4.785 -1.714 10.654 1.00 98.38 104 LEU A O 1
ATOM 828 N N . ARG A 1 105 ? -3.238 -2.547 9.262 1.00 97.81 105 ARG A N 1
ATOM 829 C CA . ARG A 1 105 ? -3.813 -3.902 9.240 1.00 97.81 105 ARG A CA 1
ATOM 830 C C . ARG A 1 105 ? -3.867 -4.513 10.644 1.00 97.81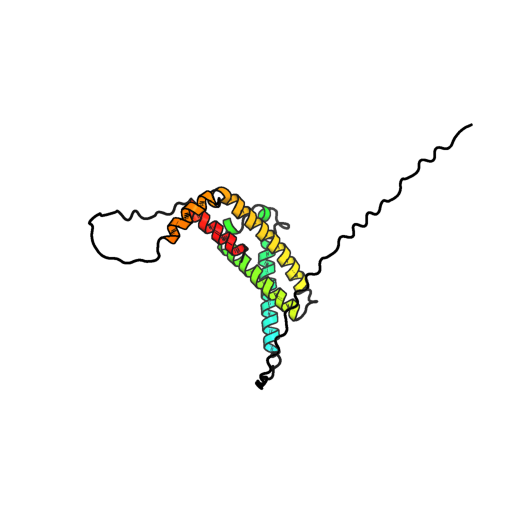 105 ARG A C 1
ATOM 832 O O . ARG A 1 105 ? -4.873 -5.122 11.004 1.00 97.81 105 ARG A O 1
ATOM 839 N N . ARG A 1 106 ? -2.809 -4.356 11.451 1.00 97.62 106 ARG A N 1
ATOM 840 C CA . ARG A 1 106 ? -2.787 -4.833 12.849 1.00 97.62 106 ARG A CA 1
ATOM 841 C C . ARG A 1 106 ? -3.847 -4.127 13.696 1.00 97.62 106 ARG A C 1
ATOM 843 O O . ARG A 1 106 ? -4.588 -4.808 14.402 1.00 97.62 106 ARG A O 1
ATOM 850 N N . ALA A 1 107 ? -3.965 -2.806 13.569 1.00 97.25 107 ALA A N 1
ATOM 851 C CA . ALA A 1 107 ? -4.981 -2.020 14.266 1.00 97.25 107 ALA A CA 1
ATOM 852 C C . ALA A 1 107 ? -6.405 -2.448 13.873 1.00 97.25 107 ALA A C 1
ATOM 854 O O . ALA A 1 107 ? -7.250 -2.635 14.743 1.00 97.25 107 ALA A O 1
ATOM 855 N N . MET A 1 108 ? -6.661 -2.712 12.588 1.00 97.56 108 MET A N 1
ATOM 856 C CA . MET A 1 108 ? -7.945 -3.249 12.124 1.00 97.56 108 MET A CA 1
ATOM 857 C C . MET A 1 108 ? -8.264 -4.607 12.758 1.00 97.56 108 MET A C 1
ATOM 859 O O . MET A 1 108 ? -9.374 -4.801 13.247 1.00 97.56 108 MET A O 1
ATOM 863 N N . HIS A 1 109 ? -7.307 -5.542 12.788 1.00 96.94 109 HIS A N 1
ATOM 864 C CA . HIS A 1 109 ? -7.511 -6.843 13.436 1.00 96.94 109 HIS A CA 1
ATOM 865 C C . HIS A 1 109 ? -7.818 -6.711 14.931 1.00 96.94 109 HIS A C 1
ATOM 867 O O . HIS A 1 109 ? -8.662 -7.446 15.442 1.00 96.94 109 HIS A O 1
ATOM 873 N N . PHE A 1 110 ? -7.161 -5.774 15.617 1.00 95.69 110 PHE A N 1
ATOM 874 C CA . PHE A 1 110 ? -7.447 -5.466 17.014 1.00 95.69 110 PHE A CA 1
ATOM 875 C C . PHE A 1 110 ? -8.856 -4.888 17.193 1.00 95.69 110 PHE A C 1
ATOM 877 O O . PHE A 1 110 ? -9.615 -5.383 18.015 1.00 95.69 110 PHE A O 1
ATOM 884 N N . LEU A 1 111 ? -9.247 -3.893 16.394 1.00 94.44 111 LEU A N 1
ATOM 885 C CA . LEU A 1 111 ? -10.578 -3.286 16.487 1.00 94.44 111 LEU A CA 1
ATOM 886 C C . LEU A 1 111 ? -11.696 -4.290 16.196 1.00 94.44 111 LEU A C 1
ATOM 888 O O . LEU A 1 111 ? -12.719 -4.275 16.868 1.00 94.44 111 LEU A O 1
ATOM 892 N N . VAL A 1 112 ? -11.502 -5.202 15.241 1.00 95.31 112 VAL A N 1
ATOM 893 C CA . VAL A 1 112 ? -12.477 -6.267 14.964 1.00 95.31 112 VAL A CA 1
ATOM 894 C C . VAL A 1 112 ? -12.669 -7.190 16.174 1.00 95.31 112 VAL A C 1
ATOM 896 O O . VAL A 1 112 ? -13.785 -7.658 16.393 1.00 95.31 112 VAL A O 1
ATOM 899 N N . SER A 1 113 ? -11.619 -7.455 16.961 1.00 92.81 113 SER A N 1
ATOM 900 C CA . SER A 1 113 ? -11.706 -8.344 18.125 1.00 92.81 113 SER A CA 1
ATOM 901 C C . SER A 1 113 ? -12.204 -7.655 19.398 1.00 92.81 113 SER A C 1
ATOM 903 O O . SER A 1 113 ? -12.780 -8.331 20.249 1.00 92.81 113 SER A O 1
ATOM 905 N N . THR A 1 114 ? -12.012 -6.340 19.534 1.00 90.88 114 THR A N 1
ATOM 906 C CA . THR A 1 114 ? -12.389 -5.583 20.739 1.00 90.88 114 THR A CA 1
ATOM 907 C C . THR A 1 114 ? -13.681 -4.786 20.580 1.00 90.88 114 THR A C 1
ATOM 909 O O . THR A 1 114 ? -14.516 -4.795 21.483 1.00 90.88 114 THR A O 1
ATOM 912 N N . ASN A 1 115 ? -13.879 -4.109 19.446 1.00 88.19 115 ASN A N 1
ATOM 913 C CA . ASN A 1 115 ? -15.047 -3.272 19.180 1.00 88.19 115 ASN A CA 1
ATOM 914 C C . ASN A 1 115 ? -15.322 -3.143 17.670 1.00 88.19 115 ASN A C 1
ATOM 916 O O . ASN A 1 115 ? -14.971 -2.155 17.017 1.00 88.19 115 ASN A O 1
ATOM 920 N N . SER A 1 116 ? -16.007 -4.144 17.117 1.00 89.25 116 SER A N 1
ATOM 921 C CA . SER A 1 116 ? -16.284 -4.247 15.681 1.00 89.25 116 SER A CA 1
ATOM 922 C C . SER A 1 116 ? -17.239 -3.181 15.127 1.00 89.25 116 SER A C 1
ATOM 924 O O . SER A 1 116 ? -17.382 -3.076 13.914 1.00 89.25 116 SER A O 1
ATOM 926 N N . SER A 1 117 ? -17.918 -2.415 15.985 1.00 89.94 117 SER A N 1
ATOM 927 C CA . SER A 1 117 ? -18.823 -1.322 15.597 1.00 89.94 117 SER A CA 1
ATOM 928 C C . SER A 1 117 ? -18.202 0.069 15.774 1.00 89.94 117 SER A C 1
ATOM 930 O O . SER A 1 117 ? -18.922 1.061 15.754 1.00 89.94 117 SER A O 1
ATOM 932 N N . SER A 1 118 ? -16.888 0.157 15.993 1.00 91.69 118 SER A N 1
ATOM 933 C CA . SER A 1 118 ? -16.193 1.434 16.163 1.00 91.69 118 SER A CA 1
ATOM 934 C C . SER A 1 118 ? -16.086 2.215 14.847 1.00 91.69 118 SER A C 1
ATOM 936 O O . SER A 1 118 ? -15.659 1.666 13.831 1.00 91.69 118 SER A O 1
ATOM 938 N N . ASP A 1 119 ? -16.345 3.525 14.882 1.00 94.75 119 ASP A N 1
ATOM 939 C CA . ASP A 1 119 ? -16.111 4.434 13.746 1.00 94.75 119 ASP A CA 1
ATOM 940 C C . ASP A 1 119 ? -14.642 4.428 13.287 1.00 94.75 119 ASP A C 1
ATOM 942 O O . ASP A 1 119 ? -14.345 4.586 12.101 1.00 94.75 119 ASP A O 1
ATOM 946 N N . LYS A 1 120 ? -13.708 4.152 14.208 1.00 94.88 120 LYS A N 1
ATOM 947 C CA . LYS A 1 120 ? -12.280 3.996 13.894 1.00 94.88 120 LYS A CA 1
ATOM 948 C C . LYS A 1 120 ? -12.030 2.833 12.941 1.00 94.88 120 LYS A C 1
ATOM 950 O O . LYS A 1 120 ? -11.140 2.916 12.100 1.00 94.88 120 LYS A O 1
ATOM 955 N N . LEU A 1 121 ? -12.817 1.758 13.042 1.00 96.75 121 LEU A N 1
ATOM 956 C CA . LEU A 1 121 ? -12.700 0.625 12.128 1.00 96.75 121 LEU A CA 1
ATOM 957 C C . LEU A 1 121 ? -13.150 1.020 10.719 1.00 96.75 121 LEU A C 1
ATOM 959 O O . LEU A 1 121 ? -12.491 0.647 9.752 1.00 96.75 121 LEU A O 1
ATOM 963 N N . VAL A 1 122 ? -14.220 1.811 10.600 1.00 97.00 122 VAL A N 1
ATOM 964 C CA . VAL A 1 122 ? -14.696 2.334 9.309 1.00 97.00 122 VAL A CA 1
ATOM 965 C C . VAL A 1 122 ? -13.638 3.239 8.673 1.00 97.00 122 VAL A C 1
ATOM 967 O O . VAL A 1 122 ? -13.308 3.074 7.498 1.00 97.00 122 VAL A O 1
ATOM 970 N N . LEU A 1 123 ? -13.042 4.149 9.452 1.00 97.00 123 LEU A N 1
ATOM 971 C CA . LEU A 1 123 ? -11.919 4.971 8.993 1.00 97.00 123 LEU A CA 1
ATOM 972 C C . LEU A 1 123 ? -10.745 4.102 8.521 1.00 97.00 123 LEU A C 1
ATOM 974 O O . LEU A 1 123 ? -10.252 4.280 7.408 1.00 97.00 123 LEU A O 1
ATOM 978 N N . ALA A 1 124 ? -10.334 3.123 9.328 1.00 97.62 124 ALA A N 1
ATOM 979 C CA . ALA A 1 124 ? -9.220 2.243 9.001 1.00 97.62 124 ALA A CA 1
ATOM 980 C C . ALA A 1 124 ? -9.467 1.418 7.723 1.00 97.62 124 ALA A C 1
ATOM 982 O O . ALA A 1 124 ? -8.554 1.238 6.918 1.00 97.62 124 ALA A O 1
ATOM 983 N N . GLN A 1 125 ? -10.702 0.965 7.491 1.00 97.69 125 GLN A N 1
ATOM 984 C CA . GLN A 1 125 ? -11.099 0.290 6.252 1.00 97.69 125 GLN A CA 1
ATOM 985 C C . GLN A 1 125 ? -10.976 1.208 5.030 1.00 97.69 125 GLN A C 1
ATOM 987 O O . GLN A 1 125 ? -10.421 0.797 4.009 1.00 97.69 125 GLN A O 1
ATOM 992 N N . ASN A 1 126 ? -11.437 2.458 5.138 1.00 97.44 126 ASN A N 1
ATOM 993 C CA . ASN A 1 126 ? -11.304 3.441 4.061 1.00 97.44 126 ASN A CA 1
ATOM 994 C C . ASN A 1 126 ? -9.830 3.722 3.740 1.00 97.44 126 ASN A C 1
ATOM 996 O O . ASN A 1 126 ? -9.431 3.695 2.575 1.00 97.44 126 ASN A O 1
ATOM 1000 N N . LEU A 1 127 ? -9.002 3.916 4.770 1.00 97.94 127 LEU A N 1
ATOM 1001 C CA . LEU A 1 127 ? -7.559 4.102 4.615 1.00 97.94 127 LEU A CA 1
ATOM 1002 C C . LEU A 1 127 ? -6.893 2.896 3.952 1.00 97.94 127 LEU A C 1
ATOM 1004 O O . LEU A 1 127 ? -6.083 3.069 3.044 1.00 97.94 127 LEU A O 1
ATOM 1008 N N . MET A 1 128 ? -7.270 1.676 4.341 1.00 98.12 128 MET A N 1
ATOM 1009 C CA . MET A 1 128 ? -6.760 0.460 3.712 1.00 98.12 128 MET A CA 1
ATOM 1010 C C . MET A 1 128 ? -7.096 0.426 2.217 1.00 98.12 128 MET A C 1
ATOM 1012 O O . MET A 1 128 ? -6.229 0.130 1.399 1.00 98.12 128 MET A O 1
ATOM 1016 N N . GLN A 1 129 ? -8.321 0.790 1.832 1.00 97.38 129 GLN A N 1
ATOM 1017 C CA . GLN A 1 129 ? -8.725 0.816 0.426 1.00 97.38 129 GLN A CA 1
ATOM 1018 C C . GLN A 1 129 ? -7.915 1.827 -0.401 1.00 97.38 129 GLN A C 1
ATOM 1020 O O . GLN A 1 129 ? -7.519 1.524 -1.532 1.00 97.38 129 GLN A O 1
ATOM 1025 N N . ILE A 1 130 ? -7.651 3.011 0.160 1.00 96.31 130 ILE A N 1
ATOM 1026 C CA . ILE A 1 130 ? -6.812 4.039 -0.473 1.00 96.31 130 ILE A CA 1
ATOM 1027 C C . ILE A 1 130 ? -5.375 3.529 -0.611 1.00 96.31 130 ILE A C 1
ATOM 1029 O O . ILE A 1 130 ? -4.787 3.615 -1.692 1.00 96.31 130 ILE A O 1
ATOM 1033 N N . ALA A 1 131 ? -4.825 2.952 0.459 1.00 97.00 131 ALA A N 1
ATOM 1034 C CA . ALA A 1 131 ? -3.473 2.419 0.465 1.00 97.00 131 ALA A CA 1
ATOM 1035 C C . ALA A 1 131 ? -3.286 1.300 -0.563 1.00 97.00 131 ALA A C 1
ATOM 1037 O O . ALA A 1 131 ? -2.329 1.340 -1.332 1.00 97.00 131 ALA A O 1
ATOM 1038 N N . MET A 1 132 ? -4.214 0.344 -0.634 1.00 97.19 132 MET A N 1
ATOM 1039 C CA . MET A 1 132 ? -4.143 -0.753 -1.600 1.00 97.19 132 MET A CA 1
ATOM 1040 C C . MET A 1 132 ? -4.199 -0.247 -3.042 1.00 97.19 132 MET A C 1
ATOM 1042 O O . MET A 1 132 ? -3.354 -0.624 -3.847 1.00 97.19 132 MET A O 1
ATOM 1046 N N . ASN A 1 133 ? -5.094 0.696 -3.351 1.00 94.88 133 ASN A N 1
ATOM 1047 C CA . ASN A 1 133 ? -5.147 1.326 -4.675 1.00 94.88 133 ASN A CA 1
ATOM 1048 C C . ASN A 1 133 ? -3.822 2.028 -5.033 1.00 94.88 133 ASN A C 1
ATOM 1050 O O . ASN A 1 133 ? -3.370 1.985 -6.178 1.00 94.88 133 ASN A O 1
ATOM 1054 N N . ARG A 1 134 ? -3.158 2.663 -4.056 1.00 94.75 134 ARG A N 1
ATOM 1055 C CA . ARG A 1 134 ? -1.828 3.245 -4.272 1.00 94.75 134 ARG A CA 1
ATOM 1056 C C . ARG A 1 134 ? -0.784 2.168 -4.567 1.00 94.75 134 ARG A C 1
ATOM 1058 O O . ARG A 1 134 ? -0.042 2.308 -5.536 1.00 94.75 134 ARG A O 1
ATOM 1065 N N . LEU A 1 135 ? -0.730 1.113 -3.758 1.00 96.38 135 LEU A N 1
ATOM 1066 C CA . LEU A 1 135 ? 0.241 0.028 -3.914 1.00 96.38 135 LEU A CA 1
ATOM 1067 C C . LEU A 1 135 ? 0.077 -0.720 -5.239 1.00 96.38 135 LEU A C 1
ATOM 1069 O O . LEU A 1 135 ? 1.074 -1.015 -5.887 1.00 96.38 135 LEU A O 1
ATOM 1073 N N . GLU A 1 136 ? -1.155 -0.956 -5.686 1.00 94.50 136 GLU A N 1
ATOM 1074 C CA . GLU A 1 136 ? -1.441 -1.557 -6.994 1.00 94.50 136 GLU A CA 1
ATOM 1075 C C . GLU A 1 136 ? -0.884 -0.710 -8.147 1.00 94.50 136 GLU A C 1
ATOM 1077 O O . GLU A 1 136 ? -0.261 -1.234 -9.074 1.00 94.50 136 GLU A O 1
ATOM 1082 N N . LYS A 1 137 ? -1.050 0.617 -8.073 1.00 93.31 137 LYS A N 1
ATOM 1083 C CA . LYS A 1 137 ? -0.496 1.541 -9.072 1.00 93.31 137 LYS A CA 1
ATOM 1084 C C . LYS A 1 137 ? 1.027 1.543 -9.069 1.00 93.31 137 LYS A C 1
ATOM 1086 O O . LYS A 1 137 ? 1.619 1.496 -10.144 1.00 93.31 137 LYS A O 1
ATOM 1091 N N . GLU A 1 138 ? 1.657 1.571 -7.896 1.00 94.62 138 GLU A N 1
ATOM 1092 C CA . GLU A 1 138 ? 3.119 1.486 -7.781 1.00 94.62 138 GLU A CA 1
ATOM 1093 C C . GLU A 1 138 ? 3.645 0.162 -8.330 1.00 94.62 138 GLU A C 1
ATOM 1095 O O . GLU A 1 138 ? 4.592 0.153 -9.111 1.00 94.62 138 GLU A O 1
ATOM 1100 N N . PHE A 1 139 ? 2.994 -0.952 -7.993 1.00 94.94 139 PHE A N 1
ATOM 1101 C CA . PHE A 1 139 ? 3.369 -2.275 -8.480 1.00 94.94 139 PHE A CA 1
ATOM 1102 C C . PHE A 1 139 ? 3.364 -2.320 -10.012 1.00 94.94 139 PHE A C 1
ATOM 1104 O O . PHE A 1 139 ? 4.342 -2.736 -10.636 1.00 94.94 139 PHE A O 1
ATOM 1111 N N . TYR A 1 140 ? 2.296 -1.806 -10.630 1.00 92.81 140 TYR A N 1
ATOM 1112 C CA . TYR A 1 140 ? 2.215 -1.689 -12.083 1.00 92.81 140 TYR A CA 1
ATOM 1113 C C . TYR A 1 140 ? 3.291 -0.757 -12.659 1.00 92.81 140 TYR A C 1
ATOM 1115 O O . TYR A 1 140 ? 3.938 -1.101 -13.650 1.00 92.81 140 TYR A O 1
ATOM 1123 N N . GLN A 1 141 ? 3.518 0.408 -12.046 1.00 92.31 141 GLN A N 1
ATOM 1124 C CA . GLN A 1 141 ? 4.535 1.356 -12.503 1.00 92.31 141 GLN A CA 1
ATOM 1125 C C . GLN A 1 141 ? 5.938 0.745 -12.466 1.00 92.31 141 GLN A C 1
ATOM 1127 O O . GLN A 1 141 ? 6.644 0.812 -13.473 1.00 92.31 141 GLN A O 1
ATOM 1132 N N . ILE A 1 142 ? 6.317 0.082 -11.370 1.00 93.50 142 ILE A N 1
ATOM 1133 C CA . ILE A 1 142 ? 7.616 -0.588 -11.232 1.00 93.50 142 ILE A CA 1
ATOM 1134 C C . ILE A 1 142 ? 7.781 -1.663 -12.312 1.00 93.50 142 ILE A C 1
ATOM 1136 O O . ILE A 1 142 ? 8.816 -1.691 -12.980 1.00 93.50 142 ILE A O 1
ATOM 1140 N N . LEU A 1 143 ? 6.764 -2.501 -12.540 1.00 91.62 143 LEU A N 1
ATOM 1141 C CA . LEU A 1 143 ? 6.798 -3.510 -13.604 1.00 91.62 143 LEU A CA 1
ATOM 1142 C C . LEU A 1 143 ? 6.960 -2.880 -14.989 1.00 91.62 143 LEU A C 1
ATOM 1144 O O . LEU A 1 143 ? 7.794 -3.320 -15.779 1.00 91.62 143 LEU A O 1
ATOM 1148 N N . SER A 1 144 ? 6.180 -1.839 -15.285 1.00 89.56 144 SER A N 1
ATOM 1149 C CA . SER A 1 144 ? 6.195 -1.186 -16.594 1.00 89.56 144 SER A CA 1
ATOM 1150 C C . SER A 1 144 ? 7.536 -0.503 -16.893 1.00 89.56 144 SER A C 1
ATOM 1152 O O . SER A 1 144 ? 8.060 -0.653 -17.996 1.00 89.56 144 SER A O 1
ATOM 1154 N N . ALA A 1 145 ? 8.134 0.162 -15.900 1.00 88.44 145 ALA A N 1
ATOM 1155 C CA . ALA A 1 145 ? 9.415 0.852 -16.029 1.00 88.44 145 ALA A CA 1
ATOM 1156 C C . ALA A 1 145 ? 10.605 -0.114 -16.161 1.00 88.44 145 ALA A C 1
ATOM 1158 O O . ALA A 1 145 ? 11.613 0.231 -16.771 1.00 88.44 145 ALA A O 1
ATOM 1159 N N . ASN A 1 146 ? 10.487 -1.333 -15.623 1.00 87.25 146 ASN A N 1
ATOM 1160 C CA . ASN A 1 146 ? 11.562 -2.328 -15.609 1.00 87.25 146 ASN A CA 1
ATOM 1161 C C . ASN A 1 146 ? 11.313 -3.512 -16.557 1.00 87.25 146 ASN A C 1
ATOM 1163 O O . ASN A 1 146 ? 12.019 -4.516 -16.477 1.00 87.25 146 ASN A O 1
ATOM 1167 N N . ARG A 1 147 ? 10.346 -3.407 -17.484 1.00 84.00 147 ARG A N 1
ATOM 1168 C CA . ARG A 1 147 ? 9.919 -4.505 -18.374 1.00 84.00 147 ARG A CA 1
ATOM 1169 C C . ARG A 1 147 ? 11.078 -5.186 -19.106 1.00 84.00 147 ARG A C 1
ATOM 1171 O O . ARG A 1 147 ? 11.091 -6.403 -19.219 1.00 84.00 147 ARG A O 1
ATOM 1178 N N . GLN A 1 148 ? 12.051 -4.408 -19.576 1.00 79.19 148 GLN A N 1
ATOM 1179 C CA . GLN A 1 148 ? 13.223 -4.913 -20.302 1.00 79.19 148 GLN A CA 1
ATOM 1180 C C . GLN A 1 148 ? 14.233 -5.664 -19.419 1.00 79.19 148 GLN A C 1
ATOM 1182 O O . GLN A 1 148 ? 15.021 -6.447 -19.929 1.00 79.19 148 GLN A O 1
ATOM 1187 N N . TYR A 1 149 ? 14.214 -5.437 -18.103 1.00 75.88 149 TYR A N 1
ATOM 1188 C CA . TYR A 1 149 ? 15.134 -6.064 -17.147 1.00 75.88 149 TYR A CA 1
ATOM 1189 C C . TYR A 1 149 ? 14.500 -7.220 -16.365 1.00 75.88 149 TYR A C 1
ATOM 1191 O O . TYR A 1 149 ? 15.208 -7.963 -15.685 1.00 75.88 149 TYR A O 1
ATOM 1199 N N . LEU A 1 150 ? 13.171 -7.341 -16.420 1.00 76.62 150 LEU A N 1
ATOM 1200 C CA . LEU A 1 150 ? 12.383 -8.368 -15.735 1.00 76.62 150 LEU A CA 1
ATOM 1201 C C . LEU A 1 150 ? 11.865 -9.456 -16.691 1.00 76.62 150 LEU A C 1
ATOM 1203 O O . LEU A 1 150 ? 11.115 -10.331 -16.263 1.00 76.62 150 LEU A O 1
ATOM 1207 N N . ASP A 1 151 ? 12.248 -9.416 -17.970 1.00 72.94 151 ASP A N 1
ATOM 1208 C CA . ASP A 1 151 ? 11.904 -10.459 -18.939 1.00 72.94 151 ASP A CA 1
ATOM 1209 C C . ASP A 1 151 ? 12.554 -11.795 -18.521 1.00 72.94 151 ASP A C 1
ATOM 1211 O O . ASP A 1 151 ? 13.764 -11.797 -18.260 1.00 72.94 151 ASP A O 1
ATOM 1215 N N . PRO A 1 152 ? 11.812 -12.922 -18.431 1.00 64.56 152 PRO A N 1
ATOM 1216 C CA . PRO A 1 152 ? 12.355 -14.240 -18.092 1.00 64.56 152 PRO A CA 1
ATOM 1217 C C . PRO A 1 152 ? 13.645 -14.610 -18.838 1.00 64.56 152 PRO A C 1
ATOM 1219 O O . PRO A 1 152 ? 14.525 -15.230 -18.240 1.00 64.56 152 PRO A O 1
ATOM 1222 N N . GLU A 1 153 ? 13.811 -14.184 -20.092 1.00 61.44 153 GLU A N 1
ATOM 1223 C CA . GLU A 1 153 ? 15.037 -14.429 -20.868 1.00 61.44 153 GLU A CA 1
ATOM 1224 C C . GLU A 1 153 ? 16.266 -13.681 -20.298 1.00 61.44 153 GLU A C 1
ATOM 1226 O O . GLU A 1 153 ? 17.382 -14.206 -20.272 1.00 61.44 153 GLU A O 1
ATOM 1231 N N . SER A 1 154 ? 16.053 -12.492 -19.724 1.00 59.88 154 SER A N 1
ATOM 1232 C CA . SER A 1 154 ? 17.095 -11.662 -19.103 1.00 59.88 154 SER A CA 1
ATOM 1233 C C . SER A 1 154 ? 17.445 -12.081 -17.669 1.00 59.88 154 SER A C 1
ATOM 1235 O O . SER A 1 154 ? 18.588 -11.912 -17.244 1.00 59.88 154 SER A O 1
ATOM 1237 N N . VAL A 1 155 ? 16.501 -12.645 -16.905 1.00 56.34 155 VAL A N 1
ATOM 1238 C CA . VAL A 1 155 ? 16.757 -13.125 -15.528 1.00 56.34 155 VAL A CA 1
ATOM 1239 C C . VAL A 1 155 ? 17.235 -14.579 -15.465 1.00 56.34 155 VAL A C 1
ATOM 1241 O O . VAL A 1 155 ? 18.014 -14.918 -14.572 1.00 56.34 155 VAL A O 1
ATOM 1244 N N . SER A 1 156 ? 16.853 -15.435 -16.422 1.00 56.59 156 SER A N 1
ATOM 1245 C CA . SER A 1 156 ? 17.282 -16.844 -16.445 1.00 56.59 156 SER A CA 1
ATOM 1246 C C . SER A 1 156 ? 18.803 -16.985 -16.613 1.00 56.59 156 SER A C 1
ATOM 1248 O O . SER A 1 156 ? 19.435 -17.778 -15.916 1.00 56.59 156 SER A O 1
ATOM 1250 N N . SER A 1 157 ? 19.418 -16.107 -17.413 1.00 54.91 157 SER A N 1
ATOM 1251 C CA . SER A 1 157 ? 20.878 -16.025 -17.596 1.00 54.91 157 SER A CA 1
ATOM 1252 C C . SER A 1 157 ? 21.649 -15.522 -16.359 1.00 54.91 157 SER A C 1
ATOM 1254 O O . SER A 1 157 ? 22.879 -15.577 -16.336 1.00 54.91 157 SER A O 1
ATOM 1256 N N . ARG A 1 158 ? 20.944 -14.994 -15.345 1.00 59.09 158 ARG A N 1
ATOM 1257 C CA . ARG A 1 158 ? 21.522 -14.374 -14.136 1.00 59.09 158 ARG A CA 1
ATOM 1258 C C . ARG A 1 158 ? 21.444 -15.292 -12.918 1.00 59.09 158 ARG A C 1
ATOM 1260 O O . ARG A 1 158 ? 22.376 -15.322 -12.119 1.00 59.09 158 ARG A O 1
ATOM 1267 N N . SER A 1 159 ? 20.382 -16.097 -12.802 1.00 55.06 159 SER A N 1
ATOM 1268 C CA . SER A 1 159 ? 20.243 -17.079 -11.712 1.00 55.06 159 SER A CA 1
ATOM 1269 C C . SER A 1 159 ? 21.325 -18.166 -11.745 1.00 55.06 159 SER A C 1
ATOM 1271 O O . SER A 1 159 ? 21.662 -18.717 -10.699 1.00 55.06 159 SER A O 1
ATOM 1273 N N . SER A 1 160 ? 21.890 -18.463 -12.918 1.00 52.91 160 SER A N 1
ATOM 1274 C CA . SER A 1 160 ? 23.010 -19.399 -13.070 1.00 52.91 160 SER A CA 1
ATOM 1275 C C . SER A 1 160 ? 24.333 -18.864 -12.508 1.00 52.91 160 SER A C 1
ATOM 1277 O O . SER A 1 160 ? 25.160 -19.660 -12.080 1.00 52.91 160 SER A O 1
ATOM 1279 N N . ARG A 1 161 ? 24.524 -17.537 -12.445 1.00 53.62 161 ARG A N 1
ATOM 1280 C CA . ARG A 1 161 ? 25.749 -16.911 -11.908 1.00 53.62 161 ARG A CA 1
ATOM 1281 C C . ARG A 1 161 ? 25.770 -16.883 -10.380 1.00 53.62 161 ARG A C 1
ATOM 1283 O O . ARG A 1 161 ? 26.802 -17.117 -9.770 1.00 53.62 161 ARG A O 1
ATOM 1290 N N . LEU A 1 162 ? 24.613 -16.662 -9.758 1.00 53.53 162 LEU A N 1
ATOM 1291 C CA . LEU A 1 162 ? 24.475 -16.614 -8.296 1.00 53.53 162 LEU A CA 1
ATOM 1292 C C . LEU A 1 162 ? 24.398 -18.005 -7.640 1.00 53.53 162 LEU A C 1
ATOM 1294 O O . LEU A 1 162 ? 24.660 -18.128 -6.448 1.00 53.53 162 LEU A O 1
ATOM 1298 N N . SER A 1 163 ? 24.070 -19.058 -8.399 1.00 50.09 163 SER A N 1
ATOM 1299 C CA . SER A 1 163 ? 24.011 -20.439 -7.889 1.00 50.09 163 SER A CA 1
ATOM 1300 C C . SER A 1 163 ? 25.361 -21.179 -7.920 1.00 50.09 163 SER A C 1
ATOM 1302 O O . SER A 1 163 ? 25.413 -22.341 -7.524 1.00 50.09 163 SER A O 1
ATOM 1304 N N . GLY A 1 164 ? 26.442 -20.546 -8.391 1.00 47.47 164 GLY A N 1
ATOM 1305 C CA . GLY A 1 164 ? 27.752 -21.182 -8.580 1.00 47.47 164 GLY A CA 1
ATOM 1306 C C . GLY A 1 164 ? 28.691 -21.176 -7.368 1.00 47.47 164 GLY A C 1
ATOM 1307 O O . GLY A 1 164 ? 29.821 -21.624 -7.505 1.00 47.47 164 GLY A O 1
ATOM 1308 N N . ASN A 1 165 ? 28.275 -20.673 -6.198 1.00 53.31 165 ASN A N 1
ATOM 1309 C CA . ASN A 1 165 ? 29.179 -20.495 -5.052 1.00 53.31 165 ASN A CA 1
ATOM 1310 C C . ASN A 1 165 ? 28.801 -21.341 -3.822 1.00 53.31 165 ASN A C 1
ATOM 1312 O O . ASN A 1 165 ? 28.797 -20.849 -2.691 1.00 53.31 165 ASN A O 1
ATOM 1316 N N . SER A 1 166 ? 28.493 -22.624 -4.018 1.00 46.31 166 SER A N 1
ATOM 1317 C CA . SER A 1 166 ? 28.427 -23.575 -2.904 1.00 46.31 166 SER A CA 1
ATOM 1318 C C . SER A 1 166 ? 29.144 -24.889 -3.233 1.00 46.31 166 SER A C 1
ATOM 1320 O O . SER A 1 166 ? 28.581 -25.736 -3.917 1.00 46.31 166 SER A O 1
ATOM 1322 N N . ASN A 1 167 ? 30.349 -25.018 -2.662 1.00 46.47 167 ASN A N 1
ATOM 1323 C CA . ASN A 1 167 ? 31.131 -26.224 -2.355 1.00 46.47 167 ASN A CA 1
ATOM 1324 C C . ASN A 1 167 ? 31.517 -27.205 -3.479 1.00 46.47 167 ASN A C 1
ATOM 1326 O O . ASN A 1 167 ? 30.702 -28.025 -3.878 1.00 46.47 167 ASN A O 1
ATOM 1330 N N . GLU A 1 168 ? 32.823 -27.302 -3.752 1.00 43.56 168 GLU A N 1
ATOM 1331 C CA . GLU A 1 168 ? 33.634 -28.450 -3.303 1.00 43.56 168 GLU A CA 1
ATOM 1332 C C . GLU A 1 168 ? 35.133 -28.108 -3.317 1.00 43.56 168 GLU A C 1
ATOM 1334 O O . GLU A 1 168 ? 35.652 -27.529 -4.268 1.00 43.56 168 GLU A O 1
ATOM 1339 N N . GLU A 1 169 ? 35.822 -28.421 -2.218 1.00 52.56 169 GLU A N 1
ATOM 1340 C CA . GLU A 1 169 ? 37.279 -28.358 -2.134 1.00 52.56 169 GLU A CA 1
ATOM 1341 C C . GLU A 1 169 ? 37.891 -29.622 -2.741 1.00 52.56 169 GLU A C 1
ATOM 1343 O O . GLU A 1 169 ? 37.553 -30.719 -2.300 1.00 52.56 169 GLU A O 1
ATOM 1348 N N . VAL A 1 170 ? 38.827 -29.469 -3.685 1.00 47.06 170 VAL A N 1
ATOM 1349 C CA . VAL A 1 170 ? 39.882 -30.454 -3.989 1.00 47.06 170 VAL A CA 1
ATOM 1350 C C . VAL A 1 170 ? 41.076 -29.775 -4.682 1.00 47.06 170 VAL A C 1
ATOM 1352 O O . VAL A 1 170 ? 41.024 -29.405 -5.848 1.00 47.06 170 VAL A O 1
ATOM 1355 N N . ASP A 1 171 ? 42.117 -29.570 -3.877 1.00 44.38 171 ASP A N 1
ATOM 1356 C CA . ASP A 1 171 ? 43.556 -29.802 -4.093 1.00 44.38 171 ASP A CA 1
ATOM 1357 C C . ASP A 1 171 ? 44.220 -29.635 -5.490 1.00 44.38 171 ASP A C 1
ATOM 1359 O O . ASP A 1 171 ? 43.999 -30.405 -6.419 1.00 44.38 171 ASP A O 1
ATOM 1363 N N . VAL A 1 172 ? 45.175 -28.689 -5.505 1.00 48.22 172 VAL A N 1
ATOM 1364 C CA . VAL A 1 172 ? 46.463 -28.602 -6.237 1.00 48.22 172 VAL A CA 1
ATOM 1365 C C . VAL A 1 172 ? 46.483 -28.531 -7.774 1.00 48.22 172 VAL A C 1
ATOM 1367 O O . VAL A 1 172 ? 46.420 -29.523 -8.491 1.00 48.22 172 VAL A O 1
ATOM 1370 N N . GLY A 1 173 ? 46.878 -27.337 -8.239 1.00 48.41 173 GLY A N 1
ATOM 1371 C CA . GLY A 1 173 ? 48.027 -27.201 -9.139 1.00 48.41 173 GLY A CA 1
ATOM 1372 C C . GLY A 1 173 ? 47.726 -26.788 -10.577 1.00 48.41 173 GLY A C 1
ATOM 1373 O O . GLY A 1 173 ? 47.668 -27.640 -11.452 1.00 48.41 173 GLY A O 1
ATOM 1374 N N . SER A 1 174 ? 47.685 -25.482 -10.845 1.00 42.09 174 SER A N 1
ATOM 1375 C CA . SER A 1 174 ? 48.315 -24.904 -12.040 1.00 42.09 174 SER A CA 1
ATOM 1376 C C . SER A 1 174 ? 48.383 -23.388 -11.904 1.00 42.09 174 SER A C 1
ATOM 1378 O O . SER A 1 174 ? 47.391 -22.736 -11.595 1.00 42.09 174 SER A O 1
ATOM 1380 N N . ASP A 1 175 ? 49.579 -22.867 -12.132 1.00 50.59 175 ASP A N 1
ATOM 1381 C CA . ASP A 1 175 ? 49.882 -21.475 -12.436 1.00 50.59 175 ASP A CA 1
ATOM 1382 C C . ASP A 1 175 ? 49.076 -21.049 -13.675 1.00 50.59 175 ASP A C 1
ATOM 1384 O O . ASP A 1 175 ? 49.364 -21.482 -14.788 1.00 50.59 175 ASP A O 1
ATOM 1388 N N . ASP A 1 176 ? 47.995 -20.306 -13.462 1.00 45.97 176 ASP A N 1
ATOM 1389 C CA . ASP A 1 176 ? 47.419 -19.398 -14.449 1.00 45.97 176 ASP A CA 1
ATOM 1390 C C . ASP A 1 176 ? 46.784 -18.257 -13.661 1.00 45.97 176 ASP A C 1
ATOM 1392 O O . ASP A 1 176 ? 45.768 -18.392 -12.976 1.00 45.97 176 ASP A O 1
ATOM 1396 N N . GLU A 1 177 ? 47.476 -17.133 -13.683 1.00 50.47 177 GLU A N 1
ATOM 1397 C CA . GLU A 1 177 ? 47.063 -15.858 -13.135 1.00 50.47 177 GLU A CA 1
ATOM 1398 C C . GLU A 1 177 ? 45.866 -15.329 -13.937 1.00 50.47 177 GLU A C 1
ATOM 1400 O O . GLU A 1 177 ? 45.962 -14.403 -14.739 1.00 50.47 177 GLU A O 1
ATOM 1405 N N . THR A 1 178 ? 44.692 -15.926 -13.707 1.00 53.56 178 THR A N 1
ATOM 1406 C CA . THR A 1 178 ? 43.419 -15.374 -14.161 1.00 53.56 178 THR A CA 1
ATOM 1407 C C . THR A 1 178 ? 43.213 -14.056 -13.420 1.00 53.56 178 THR A C 1
ATOM 1409 O O . THR A 1 178 ? 43.072 -14.077 -12.190 1.00 53.56 178 THR A O 1
ATOM 1412 N N . PRO A 1 179 ? 43.188 -12.893 -14.096 1.00 46.16 179 PRO A N 1
ATOM 1413 C CA . PRO A 1 179 ? 42.843 -11.669 -13.409 1.00 46.16 179 PRO A CA 1
ATOM 1414 C C . PRO A 1 179 ? 41.415 -11.854 -12.909 1.00 46.16 179 PRO A C 1
ATOM 1416 O O . PRO A 1 179 ? 40.496 -12.067 -13.702 1.00 46.16 179 PRO A O 1
ATOM 1419 N N . MET A 1 180 ? 41.237 -11.784 -11.590 1.00 52.12 180 MET A N 1
ATOM 1420 C CA . MET A 1 180 ? 39.948 -11.578 -10.941 1.00 52.12 180 MET A CA 1
ATOM 1421 C C . MET A 1 180 ? 39.433 -10.217 -11.419 1.00 52.12 180 MET A C 1
ATOM 1423 O O . MET A 1 180 ? 39.593 -9.190 -10.760 1.00 52.12 180 MET A O 1
ATOM 1427 N N . ALA A 1 181 ? 38.928 -10.192 -12.651 1.00 50.22 181 ALA A N 1
ATOM 1428 C CA . ALA A 1 181 ? 38.313 -9.049 -13.277 1.00 50.22 181 ALA A CA 1
ATOM 1429 C C . ALA A 1 181 ? 37.098 -8.748 -12.416 1.00 50.22 181 ALA A C 1
ATOM 1431 O O . ALA A 1 181 ? 36.119 -9.489 -12.452 1.00 50.22 181 ALA A O 1
ATOM 1432 N N . GLY A 1 182 ? 37.225 -7.721 -11.572 1.00 50.41 182 GLY A N 1
ATOM 1433 C CA . GLY A 1 182 ? 36.181 -7.299 -10.654 1.00 50.41 182 GLY A CA 1
ATOM 1434 C C . GLY A 1 182 ? 34.856 -7.263 -11.396 1.00 50.41 182 GLY A C 1
ATOM 1435 O O . GLY A 1 182 ? 34.688 -6.452 -12.310 1.00 50.41 182 GLY A O 1
ATOM 1436 N N . GLU A 1 183 ? 33.968 -8.188 -11.028 1.00 56.72 183 GLU A N 1
ATOM 1437 C CA . GLU A 1 183 ? 32.629 -8.352 -11.581 1.00 56.72 183 GLU A CA 1
ATOM 1438 C C . GLU A 1 183 ? 31.855 -7.063 -11.317 1.00 56.72 183 GLU A C 1
ATOM 1440 O O . GLU A 1 183 ? 31.205 -6.852 -10.293 1.00 56.72 183 GLU A O 1
ATOM 1445 N N . SER A 1 184 ? 32.032 -6.118 -12.231 1.00 65.12 184 SER A N 1
ATOM 1446 C CA . SER A 1 184 ? 31.404 -4.817 -12.177 1.00 65.12 184 SER A CA 1
ATOM 1447 C C . SER A 1 184 ? 29.977 -5.037 -12.630 1.00 65.12 184 SER A C 1
ATOM 1449 O O . SER A 1 184 ? 29.703 -5.084 -13.827 1.00 65.12 184 SER A O 1
ATOM 1451 N N . ILE A 1 185 ? 29.092 -5.225 -11.651 1.00 65.81 185 ILE A N 1
ATOM 1452 C CA . ILE A 1 185 ? 27.650 -5.361 -11.852 1.00 65.81 185 ILE A CA 1
ATOM 1453 C C . ILE A 1 185 ? 27.203 -4.282 -12.843 1.00 65.81 185 ILE A C 1
ATOM 1455 O O . ILE A 1 185 ? 27.525 -3.096 -12.682 1.00 65.81 185 ILE A O 1
ATOM 1459 N N . SER A 1 186 ? 26.475 -4.677 -13.880 1.00 80.06 186 SER A N 1
ATOM 1460 C CA . SER A 1 186 ? 25.937 -3.727 -14.847 1.00 80.06 186 SER A CA 1
ATOM 1461 C C . SER A 1 186 ? 24.895 -2.834 -14.174 1.00 80.06 186 SER A C 1
ATOM 1463 O O . SER A 1 186 ? 24.191 -3.233 -13.246 1.00 80.06 186 SER A O 1
ATOM 1465 N N . GLU A 1 187 ? 24.753 -1.595 -14.637 1.00 79.50 187 GLU A N 1
ATOM 1466 C CA . GLU A 1 187 ? 23.719 -0.691 -14.128 1.00 79.50 187 GLU A CA 1
ATOM 1467 C C . GLU A 1 187 ? 22.315 -1.302 -14.231 1.00 79.50 187 GLU A C 1
ATOM 1469 O O . GLU A 1 187 ? 21.539 -1.220 -13.280 1.00 79.50 187 GLU A O 1
ATOM 1474 N N . GLY A 1 188 ? 22.028 -2.012 -15.326 1.00 76.44 188 GLY A N 1
ATOM 1475 C CA . GLY A 1 188 ? 20.754 -2.711 -15.506 1.00 76.44 188 GLY A CA 1
ATOM 1476 C C . GLY A 1 188 ? 20.509 -3.810 -14.467 1.00 76.44 188 GLY A C 1
ATOM 1477 O O . GLY A 1 188 ? 19.369 -4.039 -14.067 1.00 76.44 188 GLY A O 1
ATOM 1478 N N . GLU A 1 189 ? 21.566 -4.455 -13.972 1.00 80.00 189 GLU A N 1
ATOM 1479 C CA . GLU A 1 189 ? 21.451 -5.487 -12.940 1.00 80.00 189 GLU A CA 1
ATOM 1480 C C . GLU A 1 189 ? 21.097 -4.877 -11.584 1.00 80.00 189 GLU A C 1
ATOM 1482 O O . GLU A 1 189 ? 20.159 -5.353 -10.941 1.00 80.00 189 GLU A O 1
ATOM 1487 N N . ARG A 1 190 ? 21.749 -3.763 -11.215 1.00 83.88 190 ARG A N 1
ATOM 1488 C CA . ARG A 1 190 ? 21.413 -2.998 -10.001 1.00 83.88 190 ARG A CA 1
ATOM 1489 C C . ARG A 1 190 ? 19.976 -2.483 -10.030 1.00 83.88 190 ARG A C 1
ATOM 1491 O O . ARG A 1 190 ? 19.276 -2.560 -9.024 1.00 83.88 190 ARG A O 1
ATOM 1498 N N . LEU A 1 191 ? 19.526 -1.959 -11.173 1.00 83.81 191 LEU A N 1
ATOM 1499 C CA . LEU A 1 191 ? 18.154 -1.463 -11.336 1.00 83.81 191 LEU A CA 1
ATOM 1500 C C . LEU A 1 191 ? 17.124 -2.595 -11.223 1.00 83.81 191 LEU A C 1
ATOM 1502 O O . LEU A 1 191 ? 16.096 -2.429 -10.570 1.00 83.81 191 LEU A O 1
ATOM 1506 N N . SER A 1 192 ? 17.427 -3.762 -11.794 1.00 86.12 192 SER A N 1
ATOM 1507 C CA . SER A 1 192 ? 16.583 -4.955 -11.704 1.00 86.12 192 SER A CA 1
ATOM 1508 C C . SER A 1 192 ? 16.463 -5.481 -10.273 1.00 86.12 192 SER A C 1
ATOM 1510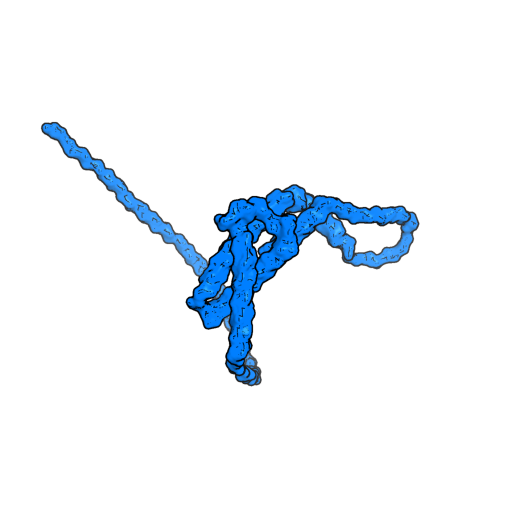 O O . SER A 1 192 ? 15.354 -5.730 -9.807 1.00 86.12 192 SER A O 1
ATOM 1512 N N . GLU A 1 193 ? 17.577 -5.607 -9.546 1.00 87.75 193 GLU A N 1
ATOM 1513 C CA . GLU A 1 193 ? 17.577 -6.036 -8.138 1.00 87.75 193 GLU A CA 1
ATOM 1514 C C . GLU A 1 193 ? 16.738 -5.108 -7.265 1.00 87.75 193 GLU A C 1
ATOM 1516 O O . GLU A 1 193 ? 15.957 -5.550 -6.420 1.00 87.75 193 GLU A O 1
ATOM 1521 N N . LEU A 1 194 ? 16.860 -3.810 -7.515 1.00 90.62 194 LEU A N 1
ATOM 1522 C CA . LEU A 1 194 ? 16.128 -2.784 -6.799 1.00 90.62 194 LEU A CA 1
ATOM 1523 C C . LEU A 1 194 ? 14.627 -2.843 -7.098 1.00 90.62 194 LEU A C 1
ATOM 1525 O O . LEU A 1 194 ? 13.826 -2.837 -6.169 1.00 90.62 194 LEU A O 1
ATOM 1529 N N . ALA A 1 195 ? 14.250 -3.000 -8.370 1.00 91.81 195 ALA A N 1
ATOM 1530 C CA . ALA A 1 195 ? 12.861 -3.191 -8.772 1.00 91.81 195 ALA A CA 1
ATOM 1531 C C . ALA A 1 195 ? 12.258 -4.467 -8.165 1.00 91.81 195 ALA A C 1
ATOM 1533 O O . ALA A 1 195 ? 11.140 -4.433 -7.659 1.00 91.81 195 ALA A O 1
ATOM 1534 N N . MET A 1 196 ? 12.995 -5.582 -8.154 1.00 92.56 196 MET A N 1
ATOM 1535 C CA . MET A 1 196 ? 12.544 -6.829 -7.525 1.00 92.56 196 MET A CA 1
ATOM 1536 C C . MET A 1 196 ? 12.381 -6.683 -6.009 1.00 92.56 196 MET A C 1
ATOM 1538 O O . MET A 1 196 ? 11.410 -7.190 -5.449 1.00 92.56 196 MET A O 1
ATOM 1542 N N . SER A 1 197 ? 13.290 -5.965 -5.345 1.00 93.75 197 SER A N 1
ATOM 1543 C CA . SER A 1 197 ? 13.189 -5.646 -3.917 1.00 93.75 197 SER A CA 1
ATOM 1544 C C . SER A 1 197 ? 11.948 -4.801 -3.613 1.00 93.75 197 SER A C 1
ATOM 1546 O O . SER A 1 197 ? 11.187 -5.121 -2.696 1.00 93.75 197 SER A O 1
ATOM 1548 N N . ASP A 1 198 ? 11.695 -3.772 -4.425 1.00 94.56 198 ASP A N 1
ATOM 1549 C CA . ASP A 1 198 ? 10.528 -2.901 -4.291 1.00 94.56 198 ASP A CA 1
ATOM 1550 C C . ASP A 1 198 ? 9.224 -3.701 -4.517 1.00 94.56 198 ASP A C 1
ATOM 1552 O O . ASP A 1 198 ? 8.334 -3.669 -3.666 1.00 94.56 198 ASP A O 1
ATOM 1556 N N . LEU A 1 199 ? 9.142 -4.524 -5.573 1.00 95.25 199 LEU A N 1
ATOM 1557 C CA . LEU A 1 199 ? 7.995 -5.413 -5.837 1.00 95.25 199 LEU A CA 1
ATOM 1558 C C . LEU A 1 199 ? 7.751 -6.406 -4.698 1.00 95.25 199 LEU A C 1
ATOM 1560 O O . LEU A 1 199 ? 6.611 -6.596 -4.274 1.00 95.25 199 LEU A O 1
ATOM 1564 N N . LYS A 1 200 ? 8.819 -7.011 -4.167 1.00 94.56 200 LYS A N 1
ATOM 1565 C CA . LYS A 1 200 ? 8.734 -7.925 -3.025 1.00 94.56 200 LYS A CA 1
ATOM 1566 C C . LYS A 1 200 ? 8.184 -7.215 -1.791 1.00 94.56 200 LYS A C 1
ATOM 1568 O O . LYS A 1 200 ? 7.342 -7.767 -1.095 1.00 94.56 200 LYS A O 1
ATOM 1573 N N . SER A 1 201 ? 8.611 -5.977 -1.541 1.00 95.56 201 SER A N 1
ATOM 1574 C CA . SER A 1 201 ? 8.140 -5.205 -0.388 1.00 95.56 201 SER A CA 1
ATOM 1575 C C . SER A 1 201 ? 6.647 -4.862 -0.440 1.00 95.56 201 SER A C 1
ATOM 1577 O O . SER A 1 201 ? 6.036 -4.700 0.614 1.00 95.56 201 SER A O 1
ATOM 1579 N N . ILE A 1 202 ? 6.071 -4.772 -1.645 1.00 95.31 202 ILE A N 1
ATOM 1580 C CA . ILE A 1 202 ? 4.634 -4.561 -1.865 1.00 95.31 202 ILE A CA 1
ATOM 1581 C C . ILE A 1 202 ? 3.855 -5.878 -1.716 1.00 95.31 202 ILE A C 1
ATOM 1583 O O . ILE A 1 202 ? 2.733 -5.865 -1.216 1.00 95.31 202 ILE A O 1
ATOM 1587 N N . ALA A 1 203 ? 4.435 -7.000 -2.156 1.00 93.94 203 ALA A N 1
ATOM 1588 C CA . ALA A 1 203 ? 3.788 -8.312 -2.136 1.00 93.94 203 ALA A CA 1
ATOM 1589 C C . ALA A 1 203 ? 3.752 -8.979 -0.743 1.00 93.94 203 ALA A C 1
ATOM 1591 O O . ALA A 1 203 ? 2.827 -9.746 -0.472 1.00 93.94 203 ALA A O 1
ATOM 1592 N N . ASP A 1 204 ? 4.741 -8.699 0.113 1.00 89.69 204 ASP A N 1
ATOM 1593 C CA . ASP A 1 204 ? 4.867 -9.229 1.487 1.00 89.69 204 ASP A CA 1
ATOM 1594 C C . ASP A 1 204 ? 3.990 -8.487 2.520 1.00 89.69 204 ASP A C 1
ATOM 1596 O O . ASP A 1 204 ? 3.285 -9.138 3.329 1.00 89.69 204 ASP A O 1
#

Foldseek 3Di:
DDDDDDDDDDDDDDDDDDDDDDDDDPDDDDDDDDDDDPDDDDPPDPPDVVVVVVVLVQLLVLLVLLCVLLVVLQVVVDVVNVPDQCCVPPVVSLLVNLVSLVSLVVSLVVCCVPPVPDPSNVSSVVSNVRSLVSLVSNLVVLCVVLVVCPPCVNVVVVVVVVPPPDDDDDDDDDDDPDPPPPPPQDPSNVSSVSSVVSNVSSVD

Organism: Davidia involucrata (NCBI:txid16924)

InterPro domains:
  IPR004140 Exocyst complex component Exo70 [PTHR12542] (53-204)
  IPR016159 Cullin repeat-like-containing domain superfamily [SSF74788] (64-204)

Secondary structure (DSSP, 8-state):
-------PPPP----------------------------PPP--PPPPHHHHHHHHHHHHHHHHHHHHHHHHT-TTT-HHHHH--HHHH-HHHHHHHHHHHHHHHHHHHHHHHH-TT-HHHHHHHHHHHHHHHHHHHHHHHHHHHTTTTS-HHHHHHHHHHHTS-S--------------------HHHHHHHHHHHHHHHHH-

Sequence (204 aa):
KTQMGVIENPKRGTSTMTHKGKASLFSFSKTTSSHSSSISIPHLLPPSPLHHTFSESMMEENIENADTMITKWDTNASSYNKFNSLFQENRKEAKEFIKRVKDLRRAMHFLVSTNSSSDKLVLAQNLMQIAMNRLEKEFYQILSANRQYLDPESVSSRSSRLSGNSNEEVDVGSDDETPMAGESISEGERLSELAMSDLKSIAD

pLDDT: mean 74.23, std 21.31, range [37.44, 98.38]